Protein AF-0000000084944522 (afdb_homodimer)

pLDDT: mean 96.42, std 7.05, range [43.16, 99.0]

Sequence (262 aa):
MKIMKKVITYGTFDLFHVGHLNIIKRAKALGDYLIVAVSSDAFNAQKGKKAYHSDHDRKLILEAIRYVDEVIFEESWDQKIKDVQEHDVDVFVMGDDWEGKFDFLKDYCEVVYLPRTDGISTTKIKDDLHKMKIMKKVITYGTFDLFHVGHLNIIKRAKALGDYLIVAVSSDAFNAQKGKKAYHSDHDRKLILEAIRYVDEVIFEESWDQKIKDVQEHDVDVFVMGDDWEGKFDFLKDYCEVVYLPRTDGISTTKIKDDLHK

Secondary structure (DSSP, 8-state):
-----EEEEEE---S--HHHHHHHHHHHTTSSEEEEEEEPHHHHHHTT---SS-HHHHHHHHHHBTT-SEEEEE--TTHHHHHHHHTT-SEEEEEGGGTTTTGGGGGTSEEEEEPPPTT--HHHHHHHHH-/-----EEEEEE---S--HHHHHHHHHHHTTSSEEEEEEEPHHHHHHTT---SS-HHHHHHHHHHBTT-SEEEEE--TTHHHHHHHHTT-SEEEEEGGGTTTTGGGGGTSEEEEEPPPTT--HHHHHHHHH-

Solvent-accessible surface area (backbone atoms only — not comparable to full-atom values): 14518 Å² total; per-residue (Å²): 124,88,70,84,39,25,22,35,35,70,45,63,62,43,72,53,48,62,44,58,50,50,53,48,50,56,47,27,73,74,35,74,39,21,35,40,27,34,40,26,56,73,37,32,47,77,72,74,41,82,63,87,58,51,43,65,52,37,47,53,55,49,62,36,26,62,61,42,71,43,72,47,72,32,69,56,84,76,45,53,64,55,50,35,60,76,65,58,31,46,33,41,39,41,48,40,94,48,61,75,76,60,57,81,48,51,84,70,27,46,72,44,62,40,84,70,49,83,96,55,48,54,68,54,51,46,55,63,52,44,110,123,87,71,82,38,23,22,36,35,69,44,64,63,43,72,54,48,63,43,57,50,50,52,47,50,56,45,27,72,75,36,75,40,21,36,39,28,34,39,26,57,73,38,33,47,77,72,75,41,80,66,88,57,51,43,66,52,38,48,54,54,48,62,36,27,62,60,41,69,42,73,47,74,32,69,56,86,77,46,54,65,55,50,35,60,76,65,58,29,44,33,40,40,41,50,41,94,48,62,75,75,60,56,81,47,51,85,70,26,46,71,45,63,39,83,69,48,83,95,55,48,52,66,53,51,47,54,62,51,45,109

Radius of gyration: 20.04 Å; Cα contacts (8 Å, |Δi|>4): 473; chains: 2; bounding box: 54×60×39 Å

InterPro domains:
  IPR001980 Phosphopantetheine adenylyltransferase [PR01020] (5-23)
  IPR001980 Phosphopantetheine adenylyltransferase [PR01020] (23-44)
  IPR004821 Cytidyltransferase-like domain [PF01467] (8-126)
  IPR004821 Cytidyltransferase-like domain [TIGR00125] (7-71)
  IPR006409 Glycerol-3-phosphate cytidylyltransferase [TIGR01518] (7-129)
  IPR014729 Rossmann-like alpha/beta/alpha sandwich fold [G3DSA:3.40.50.620] (4-130)
  IPR050385 Archaeal FAD synthase [PTHR43793] (4-130)

Foldseek 3Di:
DPDFAEEEEEEQCAPPDVLNVVQLVVRLVVTPAYEYAHEAQQQCVVVVHHGPDHSVVSQVVQVPRPSHRYYHYDHYPPCVLVCCVVVVHAEYEDACVCPPVVCVCVVRHHYDHDHTDPPDDPVVVVVVVVD/DPDFAEEEEEEQCAPPDVLNVVQLVVRLVVTPAYEYAHEAQQQCVVVVHHGPDHSVVSQVVQVPRPSHRYYHYDHYPPCVLVCCVVVVHAEYEEACVCPPVVCVCVVRHHYYHDHTDPPDDPVVVVVVVVD

Nearest PDB structures (foldseek):
  1n1d-assembly1_A  TM=9.884E-01  e=1.447E-19  Bacillus subtilis
  2b7l-assembly2_D  TM=9.917E-01  e=9.583E-16  Staphylococcus aureus
  3glv-assembly1_B  TM=8.431E-01  e=5.129E-09  Thermoplasma volcanium GSS1
  4xsv-assembly1_A  TM=8.922E-01  e=3.473E-08  Homo sapiens
  3elb-assembly1_A  TM=8.917E-01  e=3.946E-08  Homo sapiens

Structure (mmCIF, N/CA/C/O backbone):
data_AF-0000000084944522-model_v1
#
loop_
_entity.id
_entity.type
_entity.pdbx_description
1 polymer 'Phosphopantetheine adenylyltransferase'
#
loop_
_atom_site.group_PDB
_atom_site.id
_atom_site.type_symbol
_atom_site.label_atom_id
_atom_site.label_alt_id
_atom_site.label_comp_id
_atom_site.label_asym_id
_atom_site.label_entity_id
_atom_site.label_seq_id
_atom_site.pdbx_PDB_ins_code
_atom_site.Cartn_x
_atom_site.Cartn_y
_atom_site.Cartn_z
_atom_site.occupancy
_atom_site.B_iso_or_equiv
_atom_site.auth_seq_id
_atom_site.auth_comp_id
_atom_site.auth_asym_id
_atom_site.auth_atom_id
_atom_site.pdbx_PDB_model_num
ATOM 1 N N . MET A 1 1 ? 29.984 -14.875 -8.977 1 43.66 1 MET A N 1
ATOM 2 C CA . MET A 1 1 ? 29.188 -13.656 -9.109 1 43.66 1 MET A CA 1
ATOM 3 C C . MET A 1 1 ? 27.75 -13.891 -8.641 1 43.66 1 MET A C 1
ATOM 5 O O . MET A 1 1 ? 27.109 -14.867 -9.039 1 43.66 1 MET A O 1
ATOM 9 N N . LYS A 1 2 ? 27.5 -13.43 -7.449 1 54.41 2 LYS A N 1
ATOM 10 C CA . LYS A 1 2 ? 26.25 -13.906 -6.863 1 54.41 2 LYS A CA 1
ATOM 11 C C . LYS A 1 2 ? 25.062 -13.641 -7.793 1 54.41 2 LYS A C 1
ATOM 13 O O . LYS A 1 2 ? 24.844 -12.5 -8.211 1 54.41 2 LYS A O 1
ATOM 18 N N . ILE A 1 3 ? 24.578 -14.586 -8.484 1 82.5 3 ILE A N 1
ATOM 19 C CA . ILE A 1 3 ? 23.5 -14.469 -9.453 1 82.5 3 ILE A CA 1
ATOM 20 C C . ILE A 1 3 ? 22.25 -13.922 -8.773 1 82.5 3 ILE A C 1
ATOM 22 O O . ILE A 1 3 ? 21.969 -14.266 -7.621 1 82.5 3 ILE A O 1
ATOM 26 N N . MET A 1 4 ? 21.656 -12.852 -9.352 1 94.31 4 MET A N 1
ATOM 27 C CA . MET A 1 4 ? 20.422 -12.25 -8.852 1 94.31 4 MET A CA 1
ATOM 28 C C . MET A 1 4 ? 19.312 -13.297 -8.734 1 94.31 4 MET A C 1
ATOM 30 O O . MET A 1 4 ? 18.969 -13.961 -9.711 1 94.31 4 MET A O 1
ATOM 34 N N . LYS A 1 5 ? 18.875 -13.578 -7.492 1 98.5 5 LYS A N 1
ATOM 35 C CA . LYS A 1 5 ? 17.781 -14.492 -7.234 1 98.5 5 LYS A CA 1
ATOM 36 C C . LYS A 1 5 ? 16.438 -13.797 -7.426 1 98.5 5 LYS A C 1
ATOM 38 O O . LYS A 1 5 ? 16.141 -12.805 -6.758 1 98.5 5 LYS A O 1
ATOM 43 N N . LYS A 1 6 ? 15.633 -14.336 -8.359 1 98.81 6 LYS A N 1
ATOM 44 C CA . LYS A 1 6 ? 14.352 -13.719 -8.695 1 98.81 6 LYS A CA 1
ATOM 45 C C . LYS A 1 6 ? 13.188 -14.523 -8.125 1 98.81 6 LYS A C 1
ATOM 47 O O . LYS A 1 6 ? 13.156 -15.75 -8.234 1 98.81 6 LYS A O 1
ATOM 52 N N . VAL A 1 7 ? 12.273 -13.859 -7.516 1 98.94 7 VAL A N 1
ATOM 53 C CA . VAL A 1 7 ? 11.086 -14.43 -6.895 1 98.94 7 VAL A CA 1
ATOM 54 C C . VAL A 1 7 ? 9.836 -13.922 -7.609 1 98.94 7 VAL A C 1
ATOM 56 O O . VAL A 1 7 ? 9.797 -12.773 -8.055 1 98.94 7 VAL A O 1
ATOM 59 N N . ILE A 1 8 ? 8.82 -14.789 -7.695 1 98.94 8 ILE A N 1
ATOM 60 C CA . ILE A 1 8 ? 7.555 -14.344 -8.266 1 98.94 8 ILE A CA 1
ATOM 61 C C . ILE A 1 8 ? 6.395 -14.812 -7.387 1 98.94 8 ILE A C 1
ATOM 63 O O . ILE A 1 8 ? 6.445 -15.906 -6.82 1 98.94 8 ILE A O 1
ATOM 67 N N . THR A 1 9 ? 5.445 -14.023 -7.191 1 98.88 9 THR A N 1
ATOM 68 C CA . THR A 1 9 ? 4.191 -14.375 -6.535 1 98.88 9 THR A CA 1
ATOM 69 C C . THR A 1 9 ? 3 -13.836 -7.312 1 98.88 9 THR A C 1
ATOM 71 O O . THR A 1 9 ? 3.166 -13.031 -8.234 1 98.88 9 THR A O 1
ATOM 74 N N . TYR A 1 10 ? 1.87 -14.359 -6.961 1 98.62 10 TYR A N 1
ATOM 75 C CA . TYR A 1 10 ? 0.634 -14.039 -7.664 1 98.62 10 TYR A CA 1
ATOM 76 C C . TYR A 1 10 ? -0.477 -13.688 -6.684 1 98.62 10 TYR A C 1
ATOM 78 O O . TYR A 1 10 ? -0.504 -14.188 -5.559 1 98.62 10 TYR A O 1
ATOM 86 N N . GLY A 1 11 ? -1.416 -12.867 -7.191 1 97.88 11 GLY A N 1
ATOM 87 C CA . GLY A 1 11 ? -2.611 -12.594 -6.406 1 97.88 11 GLY A CA 1
ATOM 88 C C . GLY A 1 11 ? -3.51 -11.547 -7.031 1 97.88 11 GLY A C 1
ATOM 89 O O . GLY A 1 11 ? -3.131 -10.898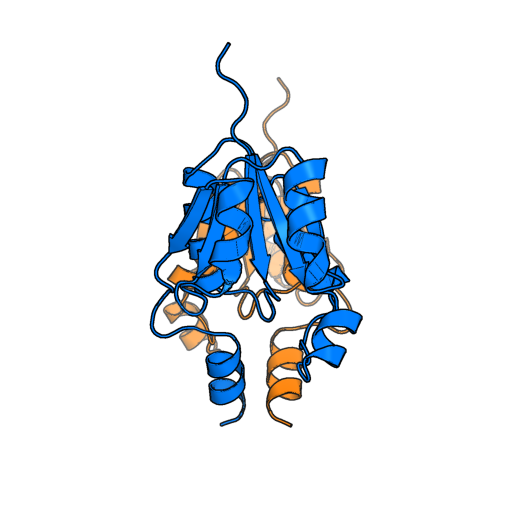 -8.008 1 97.88 11 GLY A O 1
ATOM 90 N N . THR A 1 12 ? -4.695 -11.422 -6.441 1 98.31 12 THR A N 1
ATOM 91 C CA . THR A 1 12 ? -5.625 -10.375 -6.84 1 98.31 12 THR A CA 1
ATOM 92 C C . THR A 1 12 ? -5.281 -9.055 -6.16 1 98.31 12 THR A C 1
ATOM 94 O O . THR A 1 12 ? -5.336 -7.996 -6.789 1 98.31 12 THR A O 1
ATOM 97 N N . PHE A 1 13 ? -4.953 -9.125 -4.875 1 98.56 13 PHE A N 1
ATOM 98 C CA . PHE A 1 13 ? -4.477 -8.008 -4.07 1 98.56 13 PHE A CA 1
ATOM 99 C C . PHE A 1 13 ? -5.52 -6.898 -4.016 1 98.56 13 PHE A C 1
ATOM 101 O O . PHE A 1 13 ? -5.184 -5.715 -4.098 1 98.56 13 PHE A O 1
ATOM 108 N N . ASP A 1 14 ? -6.797 -7.332 -4.047 1 98.44 14 ASP A N 1
ATOM 109 C CA . ASP A 1 14 ? -7.891 -6.379 -3.896 1 98.44 14 ASP A CA 1
ATOM 110 C C . ASP A 1 14 ? -8.023 -5.926 -2.443 1 98.44 14 ASP A C 1
ATOM 112 O O . ASP A 1 14 ? -7.801 -6.711 -1.52 1 98.44 14 ASP A O 1
ATOM 116 N N . LEU A 1 15 ? -8.445 -4.594 -2.258 1 98.25 15 LEU A N 1
ATOM 117 C CA . LEU A 1 15 ? -8.555 -4.062 -0.904 1 98.25 15 LEU A CA 1
ATOM 118 C C . LEU A 1 15 ? -7.305 -4.391 -0.09 1 98.25 15 LEU A C 1
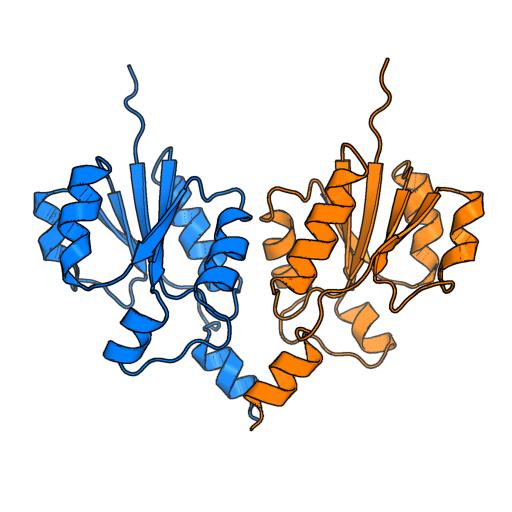ATOM 120 O O . LEU A 1 15 ? -7.387 -5.094 0.921 1 98.25 15 LEU A O 1
ATOM 124 N N . PHE A 1 16 ? -6.164 -3.869 -0.605 1 98.75 16 PHE A N 1
ATOM 125 C CA . PHE A 1 16 ? -4.828 -4.164 -0.098 1 98.75 16 PHE A CA 1
ATOM 126 C C . PHE A 1 16 ? -4.789 -4.043 1.42 1 98.75 16 PHE A C 1
ATOM 128 O O . PHE A 1 16 ? -5.324 -3.088 1.986 1 98.75 16 PHE A O 1
ATOM 135 N N . HIS A 1 17 ? -4.234 -5.016 2.107 1 98.62 17 HIS A N 1
ATOM 136 C CA . HIS A 1 17 ? -4.164 -5.07 3.562 1 98.62 17 HIS A CA 1
ATOM 137 C C . HIS A 1 17 ? -2.859 -5.711 4.027 1 98.62 17 HIS A C 1
ATOM 139 O O . HIS A 1 17 ? -2.049 -6.141 3.205 1 98.62 17 HIS A O 1
ATOM 145 N N . VAL A 1 18 ? -2.686 -5.824 5.332 1 98.62 18 VAL A N 1
ATOM 146 C CA . VAL A 1 18 ? -1.398 -6.23 5.883 1 98.62 18 VAL A CA 1
ATOM 147 C C . VAL A 1 18 ? -1.131 -7.699 5.551 1 98.62 18 VAL A C 1
ATOM 149 O O . VAL A 1 18 ? 0.024 -8.117 5.461 1 98.62 18 VAL A O 1
ATOM 152 N N . GLY A 1 19 ? -2.17 -8.5 5.383 1 98.5 19 GLY A N 1
ATOM 153 C CA . GLY A 1 19 ? -1.965 -9.859 4.91 1 98.5 19 GLY A CA 1
ATOM 154 C C . GLY A 1 19 ? -1.236 -9.922 3.58 1 98.5 19 GLY A C 1
ATOM 155 O O . GLY A 1 19 ? -0.32 -10.727 3.406 1 98.5 19 GLY A O 1
ATOM 156 N N . HIS A 1 20 ? -1.714 -9.109 2.613 1 98.75 20 HIS A N 1
ATOM 157 C CA . HIS A 1 20 ? -1.027 -9 1.331 1 98.75 20 HIS A CA 1
ATOM 158 C C . HIS A 1 20 ? 0.415 -8.539 1.515 1 98.75 20 HIS A C 1
ATOM 160 O O . HIS A 1 20 ? 1.335 -9.117 0.931 1 98.75 20 HIS A O 1
ATOM 166 N N . LEU A 1 21 ? 0.639 -7.496 2.328 1 98.88 21 LEU A N 1
ATOM 167 C CA . LEU A 1 21 ? 1.971 -6.953 2.568 1 98.88 21 LEU A CA 1
ATOM 168 C C . LEU A 1 21 ? 2.898 -8.016 3.141 1 98.88 21 LEU A C 1
ATOM 170 O O . LEU A 1 21 ? 4.055 -8.125 2.725 1 98.88 21 LEU A O 1
ATOM 174 N N . ASN A 1 22 ? 2.385 -8.781 4.059 1 98.69 22 ASN A N 1
ATOM 175 C CA . ASN A 1 22 ? 3.191 -9.812 4.699 1 98.69 22 ASN A CA 1
ATOM 176 C C . ASN A 1 22 ? 3.682 -10.844 3.688 1 98.69 22 ASN A C 1
ATOM 178 O O . ASN A 1 22 ? 4.855 -11.227 3.703 1 98.69 22 ASN A O 1
ATOM 182 N N . ILE A 1 23 ? 2.826 -11.281 2.828 1 98.62 23 ILE A N 1
ATOM 183 C CA . ILE A 1 23 ? 3.215 -12.258 1.816 1 98.62 23 ILE A CA 1
ATOM 184 C C . ILE A 1 23 ? 4.273 -11.656 0.896 1 98.62 23 ILE A C 1
ATOM 186 O O . ILE A 1 23 ? 5.258 -12.32 0.556 1 98.62 23 ILE A O 1
ATOM 190 N N . ILE A 1 24 ? 4.094 -10.406 0.54 1 98.88 24 ILE A N 1
ATOM 191 C CA . ILE A 1 24 ? 5.012 -9.719 -0.359 1 98.88 24 ILE A CA 1
ATOM 192 C C . ILE A 1 24 ? 6.375 -9.57 0.309 1 98.88 24 ILE A C 1
ATOM 194 O O . ILE A 1 24 ? 7.406 -9.891 -0.29 1 98.88 24 ILE A O 1
ATOM 198 N N . LYS A 1 25 ? 6.383 -9.148 1.535 1 98.75 25 LYS A N 1
ATOM 199 C CA . LYS A 1 25 ? 7.621 -8.984 2.291 1 98.75 25 LYS A CA 1
ATOM 200 C C . LYS A 1 25 ? 8.367 -10.312 2.414 1 98.75 25 LYS A C 1
ATOM 202 O O . LYS A 1 25 ? 9.578 -10.375 2.197 1 98.75 25 LYS A O 1
ATOM 207 N N . ARG A 1 26 ? 7.668 -11.297 2.775 1 98.75 26 ARG A N 1
ATOM 208 C CA . ARG A 1 26 ? 8.289 -12.602 2.969 1 98.75 26 ARG A CA 1
ATOM 209 C C . ARG A 1 26 ? 8.766 -13.188 1.643 1 98.75 26 ARG A C 1
ATOM 211 O O . ARG A 1 26 ? 9.797 -13.852 1.588 1 98.75 26 ARG A O 1
ATOM 218 N N . ALA A 1 27 ? 7.953 -12.945 0.558 1 98.88 27 ALA A N 1
ATOM 219 C CA . ALA A 1 27 ? 8.406 -13.359 -0.768 1 98.88 27 ALA A CA 1
ATOM 220 C C . ALA A 1 27 ? 9.703 -12.656 -1.15 1 98.88 27 ALA A C 1
ATOM 222 O O . ALA A 1 27 ? 10.664 -13.297 -1.587 1 98.88 27 ALA A O 1
ATOM 223 N N . LYS A 1 28 ? 9.75 -11.383 -0.94 1 98.88 28 LYS A N 1
ATOM 224 C CA . LYS A 1 28 ? 10.945 -10.609 -1.255 1 98.88 28 LYS A CA 1
ATOM 225 C C . LYS A 1 28 ? 12.156 -11.125 -0.484 1 98.88 28 LYS A C 1
ATOM 227 O O . LYS A 1 28 ? 13.266 -11.156 -1.018 1 98.88 28 LYS A O 1
ATOM 232 N 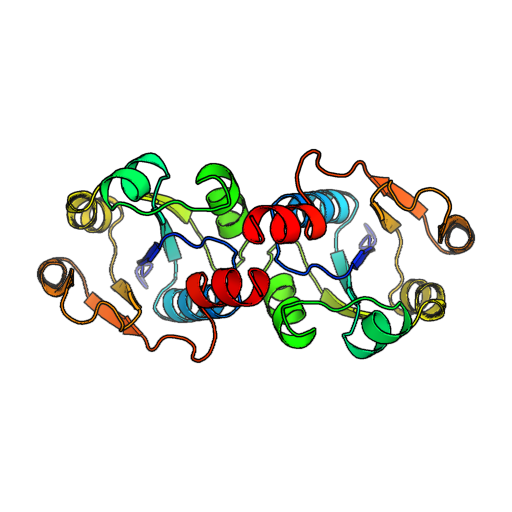N . ALA A 1 29 ? 11.984 -11.523 0.727 1 98.81 29 ALA A N 1
ATOM 233 C CA . ALA A 1 29 ? 13.07 -11.977 1.599 1 98.81 29 ALA A CA 1
ATOM 234 C C . ALA A 1 29 ? 13.719 -13.242 1.056 1 98.81 29 ALA A C 1
ATOM 236 O O . ALA A 1 29 ? 14.805 -13.625 1.487 1 98.81 29 ALA A O 1
ATOM 237 N N . LEU A 1 30 ? 13.07 -13.852 0.11 1 98.75 30 LEU A N 1
ATOM 238 C CA . LEU A 1 30 ? 13.586 -15.117 -0.418 1 98.75 30 LEU A CA 1
ATOM 239 C C . LEU A 1 30 ? 14.484 -14.875 -1.625 1 98.75 30 LEU A C 1
ATOM 241 O O . LEU A 1 30 ? 15.047 -15.82 -2.184 1 98.75 30 LEU A O 1
ATOM 245 N N . GLY A 1 31 ? 14.617 -13.602 -2.074 1 98.69 31 GLY A N 1
ATOM 246 C CA . GLY A 1 31 ? 15.453 -13.289 -3.219 1 98.69 31 GLY A CA 1
ATOM 247 C C . GLY A 1 31 ? 15.805 -11.812 -3.316 1 98.69 31 GLY A C 1
ATOM 248 O O . GLY A 1 31 ? 15.664 -11.07 -2.342 1 98.69 31 GLY A O 1
ATOM 249 N N . ASP A 1 32 ? 16.359 -11.453 -4.492 1 98.62 32 ASP A N 1
ATOM 250 C CA . ASP A 1 32 ? 16.891 -10.109 -4.699 1 98.62 32 ASP A CA 1
ATOM 251 C C . ASP A 1 32 ? 15.93 -9.25 -5.508 1 98.62 32 ASP A C 1
ATOM 253 O O . ASP A 1 32 ? 16.031 -8.023 -5.504 1 98.62 32 ASP A O 1
ATOM 257 N N . TYR A 1 33 ? 15.133 -9.867 -6.234 1 98.88 33 TYR A N 1
ATOM 258 C CA . TYR A 1 33 ? 14.211 -9.227 -7.164 1 98.88 33 TYR A CA 1
ATOM 259 C C . TYR A 1 33 ? 12.836 -9.891 -7.113 1 98.88 33 TYR A C 1
ATOM 261 O O . TYR A 1 33 ? 12.703 -11.086 -7.383 1 98.88 33 TYR A O 1
ATOM 269 N N . LEU A 1 34 ? 11.789 -9.188 -6.77 1 98.94 34 LEU A N 1
ATOM 270 C CA . LEU A 1 34 ? 10.453 -9.758 -6.625 1 98.94 34 LEU A CA 1
ATOM 271 C C . LEU A 1 34 ? 9.531 -9.273 -7.742 1 98.94 34 LEU A C 1
ATOM 273 O O . LEU A 1 34 ? 9.336 -8.07 -7.91 1 98.94 34 LEU A O 1
ATOM 277 N N . ILE A 1 35 ? 8.977 -10.188 -8.508 1 98.94 35 ILE A N 1
ATOM 278 C CA . ILE A 1 35 ? 7.906 -9.969 -9.469 1 98.94 35 ILE A CA 1
ATOM 279 C C . ILE A 1 35 ? 6.562 -10.312 -8.836 1 98.94 35 ILE A C 1
ATOM 281 O O . ILE A 1 35 ? 6.398 -11.391 -8.258 1 98.94 35 ILE A O 1
ATOM 285 N N . VAL A 1 36 ? 5.684 -9.398 -8.852 1 99 36 VAL A N 1
ATOM 286 C CA . VAL A 1 36 ? 4.316 -9.664 -8.414 1 99 36 VAL A CA 1
ATOM 287 C C . VAL A 1 36 ? 3.377 -9.656 -9.609 1 99 36 VAL A C 1
ATOM 289 O O . VAL A 1 36 ? 3.273 -8.648 -10.32 1 99 36 VAL A O 1
ATOM 292 N N . ALA A 1 37 ? 2.766 -10.742 -9.859 1 98.94 37 ALA A N 1
ATOM 293 C CA . ALA A 1 37 ? 1.76 -10.859 -10.914 1 98.94 37 ALA A CA 1
ATOM 294 C C . ALA A 1 37 ? 0.358 -10.617 -10.359 1 98.94 37 ALA A C 1
ATOM 296 O O . ALA A 1 37 ? -0.144 -11.406 -9.555 1 98.94 37 ALA A O 1
ATOM 297 N N . VAL A 1 38 ? -0.237 -9.586 -10.75 1 98.81 38 VAL A N 1
ATOM 298 C CA . VAL A 1 38 ? -1.583 -9.25 -10.297 1 98.81 38 VAL A CA 1
ATOM 299 C C . VAL A 1 38 ? -2.611 -9.797 -11.281 1 98.81 38 VAL A C 1
ATOM 301 O O . VAL A 1 38 ? -2.508 -9.562 -12.492 1 98.81 38 VAL A O 1
ATOM 304 N N . SER A 1 39 ? -3.58 -10.547 -10.797 1 98.5 39 SER A N 1
ATOM 305 C CA . SER A 1 39 ? -4.629 -11.102 -11.648 1 98.5 39 SER A CA 1
ATOM 306 C C . SER A 1 39 ? -5.438 -10 -12.328 1 98.5 39 SER A C 1
ATOM 308 O O . SER A 1 39 ? -5.977 -9.117 -11.656 1 98.5 39 SER A O 1
ATOM 310 N N . SER A 1 40 ? -5.512 -10.062 -13.609 1 98.69 40 SER A N 1
ATOM 311 C CA . SER A 1 40 ? -6.305 -9.07 -14.336 1 98.69 40 SER A CA 1
ATOM 312 C C . SER A 1 40 ? -7.789 -9.219 -14.023 1 98.69 40 SER A C 1
ATOM 314 O O . SER A 1 40 ? -8.234 -10.273 -13.578 1 98.69 40 SER A O 1
ATOM 316 N N . ASP A 1 41 ? -8.5 -8.164 -14.281 1 98.38 41 ASP A N 1
ATOM 317 C CA . ASP A 1 41 ? -9.945 -8.227 -14.07 1 98.38 41 ASP A CA 1
ATOM 318 C C . ASP A 1 41 ? -10.586 -9.242 -15.016 1 98.38 41 ASP A C 1
ATOM 320 O O . ASP A 1 41 ? -11.508 -9.969 -14.625 1 98.38 41 ASP A O 1
ATOM 324 N N . ALA A 1 42 ? -10.117 -9.258 -16.266 1 97.75 42 ALA A N 1
ATOM 325 C CA . ALA A 1 42 ? -10.625 -10.227 -17.234 1 97.75 42 ALA A CA 1
ATOM 326 C C . ALA A 1 42 ? -10.391 -11.656 -16.75 1 97.75 42 ALA A C 1
ATOM 328 O O . ALA A 1 42 ? -11.273 -12.508 -16.844 1 97.75 42 ALA A O 1
ATOM 329 N N . PHE A 1 43 ? -9.242 -11.945 -16.25 1 97.69 43 PHE A N 1
ATOM 330 C CA . PHE A 1 43 ? -8.906 -13.266 -15.742 1 97.69 43 PHE A CA 1
ATOM 331 C C . PHE A 1 43 ? -9.742 -13.602 -14.508 1 97.69 43 PHE A C 1
ATOM 333 O O . PHE A 1 43 ? -10.25 -14.719 -14.383 1 97.69 43 PHE A O 1
ATOM 340 N N . ASN A 1 44 ? -9.898 -12.641 -13.531 1 96.31 44 ASN A N 1
ATOM 341 C CA . ASN A 1 44 ? -10.734 -12.828 -12.352 1 96.31 44 ASN A CA 1
ATOM 342 C C . ASN A 1 44 ? -12.172 -13.188 -12.734 1 96.31 44 ASN A C 1
ATOM 344 O O . ASN A 1 44 ? -12.797 -14.039 -12.102 1 96.31 44 ASN A O 1
ATOM 348 N N . ALA A 1 45 ? -12.648 -12.516 -13.703 1 95.19 45 ALA A N 1
ATOM 349 C CA . ALA A 1 45 ? -14.016 -12.766 -14.164 1 95.19 45 ALA A CA 1
ATOM 350 C C . ALA A 1 45 ? -14.18 -14.219 -14.609 1 95.19 45 ALA A C 1
ATOM 352 O O . ALA A 1 45 ? -15.227 -14.828 -14.359 1 95.19 45 ALA A O 1
ATOM 353 N N . GLN A 1 46 ? -13.219 -14.805 -15.297 1 94.06 46 GLN A N 1
ATOM 354 C CA . GLN A 1 46 ? -13.234 -16.188 -15.734 1 94.06 46 GLN A CA 1
ATOM 355 C C . GLN A 1 46 ? -13.312 -17.141 -14.539 1 94.06 46 GLN A C 1
ATOM 357 O O . GLN A 1 46 ? -13.844 -18.25 -14.656 1 94.06 46 GLN A O 1
ATOM 362 N N . LYS A 1 47 ? -12.773 -16.703 -13.414 1 91.06 47 LYS A N 1
ATOM 363 C CA . LYS A 1 47 ? -12.766 -17.516 -12.203 1 91.06 47 LYS A CA 1
ATOM 364 C C . LYS A 1 47 ? -14 -17.234 -11.352 1 91.06 47 LYS A C 1
ATOM 366 O O . LYS A 1 47 ? -14.109 -17.734 -10.227 1 91.06 47 LYS A O 1
ATOM 371 N N . GLY A 1 48 ? -14.883 -16.359 -11.805 1 92.69 48 GLY A N 1
ATOM 372 C CA . GLY A 1 48 ? -16.078 -16.016 -11.07 1 92.69 48 GLY A CA 1
ATOM 373 C C . GLY A 1 48 ? -15.836 -15.055 -9.93 1 92.69 48 GLY A C 1
ATOM 374 O O . GLY A 1 48 ? -16.594 -15.031 -8.953 1 92.69 48 GLY A O 1
ATOM 375 N N . LYS A 1 49 ? -14.719 -14.398 -9.977 1 92.69 49 LYS A N 1
ATOM 376 C CA . LYS A 1 49 ? -14.352 -13.43 -8.953 1 92.69 49 LYS A CA 1
ATOM 377 C C . LYS A 1 49 ? -14.406 -12 -9.492 1 92.69 49 LYS A C 1
ATOM 3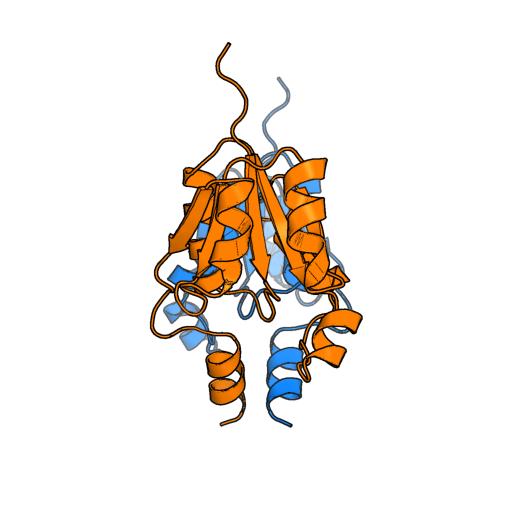79 O O . LYS A 1 49 ? -14.219 -11.781 -10.695 1 92.69 49 LYS A O 1
ATOM 384 N N . LYS A 1 50 ? -14.773 -11.07 -8.648 1 94.75 50 LYS A N 1
ATOM 385 C CA . LYS A 1 50 ? -14.781 -9.648 -9 1 94.75 50 LYS A CA 1
ATOM 386 C C . LYS A 1 50 ? -14.086 -8.82 -7.93 1 94.75 50 LYS A C 1
ATOM 388 O O . LYS A 1 50 ? -14.461 -8.859 -6.758 1 94.75 50 LYS A O 1
ATOM 393 N N . ALA A 1 51 ? -13.07 -8.125 -8.328 1 97.12 51 ALA A N 1
ATOM 394 C CA . ALA A 1 51 ? -12.367 -7.215 -7.434 1 97.12 51 ALA A CA 1
ATOM 395 C C . ALA A 1 51 ? -13.094 -5.875 -7.328 1 97.12 51 ALA A C 1
ATOM 397 O O . ALA A 1 51 ? -13.758 -5.453 -8.273 1 97.12 51 ALA A O 1
ATOM 398 N N . TYR A 1 52 ? -13.008 -5.238 -6.25 1 97.38 52 TYR A N 1
ATOM 399 C CA . TYR A 1 52 ? -13.586 -3.908 -6.094 1 97.38 52 TYR A CA 1
ATOM 400 C C . TYR A 1 52 ? -12.805 -2.875 -6.895 1 97.38 52 TYR A C 1
ATOM 402 O O . TYR A 1 52 ? -13.391 -2.07 -7.621 1 97.38 52 TYR A O 1
ATOM 410 N N . HIS A 1 53 ? -11.438 -2.861 -6.742 1 98.25 53 HIS A N 1
ATOM 411 C CA . HIS A 1 53 ? -10.578 -1.944 -7.488 1 98.25 53 HIS A CA 1
ATOM 412 C C . HIS A 1 53 ? -10.172 -2.545 -8.828 1 98.25 53 HIS A C 1
ATOM 414 O O . HIS A 1 53 ? -10 -3.762 -8.945 1 98.25 53 HIS A O 1
ATOM 420 N N . SER A 1 54 ? -9.93 -1.739 -9.82 1 98.38 54 SER A N 1
ATOM 421 C CA . SER A 1 54 ? -9.492 -2.219 -11.125 1 98.38 54 SER A CA 1
ATOM 422 C C . SER A 1 54 ? -8.109 -2.861 -11.047 1 98.38 54 SER A C 1
ATOM 424 O O . SER A 1 54 ? -7.332 -2.557 -10.141 1 98.38 54 SER A O 1
ATOM 426 N N . ASP A 1 55 ? -7.844 -3.764 -12.047 1 98.69 55 ASP A N 1
ATOM 427 C CA . ASP A 1 55 ? -6.516 -4.363 -12.07 1 98.69 55 ASP A CA 1
ATOM 428 C C . ASP A 1 55 ? -5.434 -3.299 -12.25 1 98.69 55 ASP A C 1
ATOM 430 O O . ASP A 1 55 ? -4.336 -3.422 -11.703 1 98.69 55 ASP A O 1
ATOM 434 N N . HIS A 1 56 ? -5.75 -2.225 -12.945 1 98.62 56 HIS A N 1
ATOM 435 C CA . HIS A 1 56 ? -4.785 -1.142 -13.102 1 98.62 56 HIS A CA 1
ATOM 436 C C . HIS A 1 56 ? -4.531 -0.433 -11.781 1 98.62 56 HIS A C 1
ATOM 438 O O . HIS A 1 56 ? -3.381 -0.146 -11.438 1 98.62 56 HIS A O 1
ATOM 444 N N . ASP A 1 57 ? -5.594 -0.15 -11.062 1 98.56 57 ASP A N 1
ATOM 445 C CA . ASP A 1 57 ? -5.43 0.488 -9.758 1 98.56 57 ASP A CA 1
ATOM 446 C C . ASP A 1 57 ? -4.652 -0.413 -8.805 1 98.56 57 ASP A C 1
ATOM 448 O O . ASP A 1 57 ? -3.785 0.058 -8.062 1 98.56 57 ASP A O 1
ATOM 452 N N . ARG A 1 58 ? -4.98 -1.653 -8.797 1 98.88 58 ARG A N 1
ATOM 453 C CA . ARG A 1 58 ? -4.262 -2.602 -7.949 1 98.88 58 ARG A CA 1
ATOM 454 C C . ARG A 1 58 ? -2.789 -2.676 -8.336 1 98.88 58 ARG A C 1
ATOM 456 O O . ARG A 1 58 ? -1.914 -2.713 -7.473 1 98.88 58 ARG A O 1
ATOM 463 N N . LYS A 1 59 ? -2.496 -2.648 -9.633 1 98.94 59 LYS A N 1
ATOM 464 C CA . LYS A 1 59 ? -1.117 -2.629 -10.109 1 98.94 59 LYS A CA 1
ATOM 465 C C . LYS A 1 59 ? -0.37 -1.404 -9.594 1 98.94 59 LYS A C 1
ATOM 467 O O . LYS A 1 59 ? 0.778 -1.51 -9.156 1 98.94 59 LYS A O 1
ATOM 472 N N . LEU A 1 60 ? -1.012 -0.278 -9.641 1 98.81 60 LEU A N 1
ATOM 473 C CA . LEU A 1 60 ? -0.383 0.959 -9.195 1 98.81 60 LEU A CA 1
ATOM 474 C C . LEU A 1 60 ? 0.008 0.868 -7.723 1 98.81 60 LEU A C 1
ATOM 476 O O . LEU A 1 60 ? 1.104 1.286 -7.34 1 98.81 60 LEU A O 1
ATOM 480 N N . ILE A 1 61 ? -0.843 0.325 -6.918 1 98.88 61 ILE A N 1
ATOM 481 C CA . ILE A 1 61 ? -0.56 0.18 -5.492 1 98.88 61 ILE A CA 1
ATOM 482 C C . ILE A 1 61 ? 0.632 -0.753 -5.297 1 98.88 61 ILE A C 1
ATOM 484 O O . ILE A 1 61 ? 1.565 -0.432 -4.559 1 98.88 61 ILE A O 1
ATOM 488 N N . LEU A 1 62 ? 0.632 -1.864 -5.996 1 98.94 62 LEU A N 1
ATOM 489 C CA . LEU A 1 62 ? 1.708 -2.84 -5.863 1 98.94 62 LEU A CA 1
ATOM 490 C C . LEU A 1 62 ? 3.043 -2.24 -6.293 1 98.94 62 LEU A C 1
ATOM 492 O O . LEU A 1 62 ? 4.07 -2.486 -5.66 1 98.94 62 LEU A O 1
ATOM 496 N N . GLU A 1 63 ? 3.029 -1.443 -7.34 1 98.94 63 GLU A N 1
ATOM 497 C CA . GLU A 1 63 ? 4.25 -0.815 -7.836 1 98.94 63 GLU A CA 1
ATOM 498 C C . GLU A 1 63 ? 4.82 0.165 -6.812 1 98.94 63 GLU A C 1
ATOM 500 O O . GLU A 1 63 ? 6.016 0.464 -6.832 1 98.94 63 GLU A O 1
ATOM 505 N N . ALA A 1 64 ? 3.953 0.6 -5.953 1 98.81 64 ALA A N 1
ATOM 506 C CA . ALA A 1 64 ? 4.379 1.58 -4.957 1 98.81 64 ALA A CA 1
ATOM 507 C C . ALA A 1 64 ? 4.934 0.893 -3.711 1 98.81 64 ALA A C 1
ATOM 509 O O . ALA A 1 64 ? 5.523 1.543 -2.846 1 98.81 64 ALA A O 1
ATOM 510 N N . ILE A 1 65 ? 4.762 -0.371 -3.572 1 98.94 65 ILE A N 1
ATOM 511 C CA . ILE A 1 65 ? 5.289 -1.122 -2.438 1 98.94 65 ILE A CA 1
ATOM 512 C C . ILE A 1 65 ? 6.793 -1.312 -2.596 1 98.94 65 ILE A C 1
ATOM 514 O O . ILE A 1 65 ? 7.258 -1.828 -3.617 1 98.94 65 ILE A O 1
ATOM 518 N N . ARG A 1 66 ? 7.598 -0.973 -1.651 1 98.62 66 ARG A N 1
ATOM 519 C CA . ARG A 1 66 ? 9.047 -0.846 -1.794 1 98.62 66 ARG A CA 1
ATOM 520 C C . ARG A 1 66 ? 9.695 -2.211 -1.984 1 98.62 66 ARG A C 1
ATOM 522 O O . ARG A 1 66 ? 10.82 -2.303 -2.482 1 98.62 66 ARG A O 1
ATOM 529 N N . TYR A 1 67 ? 8.961 -3.283 -1.641 1 98.81 67 TYR A N 1
ATOM 530 C CA . TYR A 1 67 ? 9.508 -4.629 -1.763 1 98.81 67 TYR A CA 1
ATOM 531 C C . TYR A 1 67 ? 9.289 -5.184 -3.164 1 98.81 67 TYR A C 1
ATOM 533 O O . TYR A 1 67 ? 9.875 -6.203 -3.535 1 98.81 67 TYR A O 1
ATOM 541 N N . VAL A 1 68 ? 8.445 -4.551 -3.93 1 98.94 68 VAL A N 1
ATOM 542 C CA . VAL A 1 68 ? 8.07 -5.031 -5.258 1 98.94 68 VAL A CA 1
ATOM 543 C C . VAL A 1 68 ? 8.977 -4.395 -6.312 1 98.94 68 VAL A C 1
ATOM 545 O O . VAL A 1 68 ? 9.039 -3.166 -6.418 1 98.94 68 VAL A O 1
ATOM 548 N N . ASP A 1 69 ? 9.648 -5.234 -7.09 1 98.88 69 ASP A N 1
ATOM 549 C CA . ASP A 1 69 ? 10.562 -4.723 -8.102 1 98.88 69 ASP A CA 1
ATOM 550 C C . ASP A 1 69 ? 9.883 -4.625 -9.461 1 98.88 69 ASP A C 1
ATOM 552 O O . ASP A 1 69 ? 10.258 -3.787 -10.289 1 98.88 69 ASP A O 1
ATOM 556 N N . GLU A 1 70 ? 8.93 -5.492 -9.719 1 98.94 70 GLU A N 1
ATOM 557 C CA . GLU A 1 70 ? 8.219 -5.543 -11 1 98.94 70 GLU A CA 1
ATOM 558 C C . GLU A 1 70 ? 6.801 -6.078 -10.82 1 98.94 70 GLU A C 1
ATOM 560 O O . GLU A 1 70 ? 6.57 -6.996 -10.031 1 98.94 70 GLU A O 1
ATOM 565 N N . VAL A 1 71 ? 5.859 -5.484 -11.492 1 98.94 71 VAL A N 1
ATOM 566 C CA . VAL A 1 71 ? 4.484 -5.973 -11.492 1 98.94 71 VAL A CA 1
ATOM 567 C C . VAL A 1 71 ? 4.074 -6.367 -12.914 1 98.94 71 VAL A C 1
ATOM 569 O O . VAL A 1 71 ? 4.312 -5.621 -13.867 1 98.94 71 VAL A O 1
ATOM 572 N N . ILE A 1 72 ? 3.547 -7.512 -13.07 1 98.88 72 ILE A N 1
ATOM 573 C CA . ILE A 1 72 ? 2.994 -7.961 -14.344 1 98.88 72 ILE A CA 1
ATOM 574 C C . ILE A 1 72 ? 1.539 -8.383 -14.156 1 98.88 72 ILE A C 1
ATOM 576 O O . ILE A 1 72 ? 1.066 -8.516 -13.023 1 98.88 72 ILE A O 1
ATOM 580 N N . PHE A 1 73 ? 0.863 -8.523 -15.227 1 98.81 73 PHE A N 1
ATOM 581 C CA . PHE A 1 73 ? -0.511 -9.008 -15.141 1 98.81 73 PHE A CA 1
ATOM 582 C C . PHE A 1 73 ? -0.569 -10.516 -15.32 1 98.81 73 PHE A C 1
ATOM 584 O O . PHE A 1 73 ? 0.151 -11.078 -16.141 1 98.81 73 PHE A O 1
ATOM 591 N N . GLU A 1 74 ? -1.33 -11.117 -14.555 1 98.56 74 GLU A N 1
ATOM 592 C CA . GLU A 1 74 ? -1.733 -12.508 -14.758 1 98.56 74 GLU A CA 1
ATOM 593 C C . GLU A 1 74 ? -3.029 -12.594 -15.555 1 98.56 74 GLU A C 1
ATOM 595 O O . GLU A 1 74 ? -4.074 -12.109 -15.109 1 98.56 74 GLU A O 1
ATOM 600 N N . GLU A 1 75 ? -2.957 -13.273 -16.641 1 98 75 GLU A N 1
ATOM 601 C CA . GLU A 1 75 ? -4.098 -13.25 -17.547 1 98 75 GLU A CA 1
ATOM 602 C C . GLU A 1 75 ? -4.641 -14.656 -17.781 1 98 75 GLU A C 1
ATOM 604 O O . GLU A 1 75 ? -5.652 -14.828 -18.469 1 98 75 GLU A O 1
ATOM 609 N N . SER A 1 76 ? -3.912 -15.617 -17.312 1 96.38 76 SER A N 1
ATOM 610 C CA . SER A 1 76 ? -4.371 -17 -17.438 1 96.38 76 SER A CA 1
ATOM 611 C C . SER A 1 76 ? -3.658 -17.922 -16.453 1 96.38 76 SER A C 1
ATOM 613 O O . SER A 1 76 ? -2.605 -17.562 -15.922 1 96.38 76 SER A O 1
ATOM 615 N N . TRP A 1 77 ? -4.219 -19.094 -16.266 1 90.31 77 TRP A N 1
ATOM 616 C CA . TRP A 1 77 ? -3.625 -20.078 -15.367 1 90.31 77 TRP A CA 1
ATOM 617 C C . TRP A 1 77 ? -2.322 -20.625 -15.945 1 90.31 77 TRP A C 1
ATOM 619 O O . TRP A 1 77 ? -1.385 -20.922 -15.203 1 90.31 77 TRP A O 1
ATOM 629 N N . ASP A 1 78 ? -2.268 -20.719 -17.234 1 92.38 78 ASP A N 1
ATOM 630 C CA . ASP A 1 78 ? -1.203 -21.469 -17.891 1 92.38 78 ASP A CA 1
ATOM 631 C C . ASP A 1 78 ? 0.023 -20.594 -18.125 1 92.38 78 ASP A C 1
ATOM 633 O O . ASP A 1 78 ? 1.061 -21.078 -18.578 1 92.38 78 ASP A O 1
ATOM 637 N N . GLN A 1 79 ? -0.078 -19.328 -17.734 1 97.56 79 GLN A N 1
ATOM 638 C CA . GLN A 1 79 ? 1.056 -18.469 -18.062 1 97.56 79 GLN A CA 1
ATOM 639 C C . GLN A 1 79 ? 2.186 -18.641 -17.047 1 97.56 79 GLN A C 1
ATOM 641 O O . GLN A 1 79 ? 3.283 -18.109 -17.25 1 97.56 79 GLN A O 1
ATOM 646 N N . LYS A 1 80 ? 1.935 -19.312 -15.961 1 98.06 80 LYS A N 1
ATOM 647 C CA . LYS A 1 80 ? 2.9 -19.344 -14.867 1 98.06 80 LYS A CA 1
ATOM 648 C C . LYS A 1 80 ? 4.207 -20 -15.312 1 98.06 80 LYS A C 1
ATOM 650 O O . LYS A 1 80 ? 5.293 -19.531 -14.969 1 98.06 80 LYS A O 1
ATOM 655 N N . ILE A 1 81 ? 4.16 -21.094 -16.062 1 97.94 81 ILE A N 1
ATOM 656 C CA . ILE A 1 81 ? 5.375 -21.719 -16.562 1 97.94 81 ILE A CA 1
ATOM 657 C C . ILE A 1 81 ? 6.152 -20.75 -17.438 1 97.94 81 ILE A C 1
ATOM 659 O O . ILE A 1 81 ? 7.363 -20.578 -17.281 1 97.94 81 ILE A O 1
ATOM 663 N N . LYS A 1 82 ? 5.441 -20.141 -18.359 1 98.31 82 LYS A N 1
ATOM 664 C CA . LYS A 1 82 ? 6.051 -19.141 -19.25 1 98.31 82 LYS A CA 1
ATOM 665 C C . LYS A 1 82 ? 6.691 -18.016 -18.438 1 98.31 82 LYS A C 1
ATOM 667 O O . LYS A 1 82 ? 7.812 -17.594 -18.734 1 98.31 82 LYS A O 1
ATOM 672 N N . ASP A 1 83 ? 5.941 -17.516 -17.438 1 98.62 83 ASP A N 1
ATOM 673 C CA . ASP A 1 83 ? 6.473 -16.438 -16.609 1 98.62 83 ASP A CA 1
ATOM 674 C C . ASP A 1 83 ? 7.777 -16.859 -15.93 1 98.62 83 ASP A C 1
ATOM 676 O O . ASP A 1 83 ? 8.758 -16.109 -15.93 1 98.62 83 ASP A O 1
ATOM 680 N N . VAL A 1 84 ? 7.809 -18.047 -15.352 1 98.56 84 VAL A N 1
ATOM 681 C CA . VAL A 1 84 ? 8.969 -18.562 -14.625 1 98.56 84 VAL A CA 1
ATOM 682 C C . VAL A 1 84 ? 10.164 -18.656 -15.57 1 98.56 84 VAL A C 1
ATOM 684 O O . VAL A 1 84 ? 11.273 -18.219 -15.234 1 98.56 84 VAL A O 1
ATOM 687 N N . GLN A 1 85 ? 9.922 -19.109 -16.75 1 98 85 GLN A N 1
ATOM 688 C CA . GLN A 1 85 ? 11 -19.297 -17.703 1 98 85 GLN A CA 1
ATOM 689 C C . GLN A 1 85 ? 11.461 -17.969 -18.297 1 98 85 GLN A C 1
ATOM 691 O O . GLN A 1 85 ? 12.664 -17.688 -18.328 1 98 85 GLN A O 1
ATOM 696 N N . GLU A 1 86 ? 10.531 -17.172 -18.688 1 98.12 86 GLU A N 1
ATOM 697 C CA . GLU A 1 86 ? 10.859 -15.922 -19.375 1 98.12 86 GLU A CA 1
ATOM 698 C C . GLU A 1 86 ? 11.547 -14.938 -18.438 1 98.12 86 GLU A C 1
ATOM 700 O O . GLU A 1 86 ? 12.391 -14.148 -18.859 1 98.12 86 GLU A O 1
ATOM 705 N N . HIS A 1 87 ? 11.172 -15 -17.203 1 98.06 87 HIS A N 1
ATOM 706 C CA . HIS A 1 87 ? 11.727 -14.039 -16.266 1 98.06 87 HIS A CA 1
ATOM 707 C C . HIS A 1 87 ? 12.859 -14.648 -15.461 1 98.06 87 HIS A C 1
ATOM 709 O O . HIS A 1 87 ? 13.367 -14.031 -14.516 1 98.06 87 HIS A O 1
ATOM 715 N N . ASP A 1 88 ? 13.203 -15.867 -15.773 1 97.88 88 ASP A N 1
ATOM 716 C CA . ASP A 1 88 ? 14.281 -16.562 -15.086 1 97.88 88 ASP A CA 1
ATOM 717 C C . ASP A 1 88 ? 14.039 -16.594 -13.578 1 97.88 88 ASP A C 1
ATOM 719 O O . ASP A 1 88 ? 14.914 -16.234 -12.789 1 97.88 88 ASP A O 1
ATOM 723 N N . VAL A 1 89 ? 12.844 -17.016 -13.211 1 98.69 89 VAL A N 1
ATOM 724 C CA . VAL A 1 89 ? 12.414 -17.031 -11.812 1 98.69 89 VAL A CA 1
ATOM 725 C C . VAL A 1 89 ? 13.078 -18.203 -11.094 1 98.69 89 VAL A C 1
ATOM 727 O O . VAL A 1 89 ? 13.078 -19.328 -11.602 1 98.69 89 VAL A O 1
ATOM 730 N N . ASP A 1 90 ? 13.602 -17.938 -9.953 1 98.81 90 ASP A N 1
ATOM 731 C CA . ASP A 1 90 ? 14.234 -18.969 -9.141 1 98.81 90 ASP A CA 1
ATOM 732 C C . ASP A 1 90 ? 13.258 -19.531 -8.102 1 98.81 90 ASP A C 1
ATOM 734 O O . ASP A 1 90 ? 13.312 -20.719 -7.758 1 98.81 90 ASP A O 1
ATOM 738 N N . VAL A 1 91 ? 12.391 -18.703 -7.598 1 98.88 91 VAL A N 1
ATOM 739 C CA . VAL A 1 91 ? 11.477 -19.094 -6.527 1 98.88 91 VAL A CA 1
ATOM 740 C C . VAL A 1 91 ? 10.062 -18.625 -6.844 1 98.88 91 VAL A C 1
ATOM 742 O O . VAL A 1 91 ? 9.852 -17.438 -7.133 1 98.88 91 VAL A O 1
ATOM 745 N N . PHE A 1 92 ? 9.156 -19.547 -6.871 1 98.88 92 PHE A N 1
ATOM 746 C CA . PHE A 1 92 ? 7.723 -19.297 -6.941 1 98.88 92 PHE A CA 1
ATOM 747 C C . PHE A 1 92 ? 7.098 -19.344 -5.551 1 98.88 92 PHE A C 1
ATOM 749 O O . PHE A 1 92 ? 7.262 -20.328 -4.828 1 98.88 92 PHE A O 1
ATOM 756 N N . VAL A 1 93 ? 6.32 -18.266 -5.172 1 98.88 93 VAL A N 1
ATOM 757 C CA . VAL A 1 93 ? 5.789 -18.172 -3.816 1 98.88 93 VAL A CA 1
ATOM 758 C C . VAL A 1 93 ? 4.277 -17.969 -3.867 1 98.88 93 VAL A C 1
ATOM 760 O O . VAL A 1 93 ? 3.777 -17.156 -4.656 1 98.88 93 VAL A O 1
ATOM 763 N N . MET A 1 94 ? 3.617 -18.703 -3.033 1 98.62 94 MET A N 1
ATOM 764 C CA . MET A 1 94 ? 2.18 -18.531 -2.838 1 98.62 94 MET A CA 1
ATOM 765 C C . MET A 1 94 ? 1.799 -18.75 -1.377 1 98.62 94 MET A C 1
ATOM 767 O O . MET A 1 94 ? 2.562 -19.328 -0.612 1 98.62 94 MET A O 1
ATOM 771 N N . GLY A 1 95 ? 0.645 -18.156 -0.994 1 97.94 95 GLY A N 1
ATOM 772 C CA . GLY A 1 95 ? 0.104 -18.5 0.312 1 97.94 95 GLY A CA 1
ATOM 773 C C . GLY A 1 95 ? -0.228 -19.969 0.457 1 97.94 95 GLY A C 1
ATOM 774 O O . GLY A 1 95 ? -0.507 -20.656 -0.534 1 97.94 95 GLY A O 1
ATOM 775 N N . ASP A 1 96 ? -0.247 -20.391 1.641 1 97.81 96 ASP A N 1
ATOM 776 C CA . ASP A 1 96 ? -0.376 -21.828 1.881 1 97.81 96 ASP A CA 1
ATOM 777 C C . ASP A 1 96 ? -1.809 -22.297 1.643 1 97.81 96 ASP A C 1
ATOM 779 O O . ASP A 1 96 ? -2.076 -23.5 1.615 1 97.81 96 ASP A O 1
ATOM 783 N N . ASP A 1 97 ? -2.709 -21.453 1.451 1 95.31 97 ASP A N 1
ATOM 784 C CA . ASP A 1 97 ? -4.043 -21.828 0.997 1 95.31 97 ASP A CA 1
ATOM 785 C C . ASP A 1 97 ? -3.982 -22.5 -0.373 1 95.31 97 ASP A C 1
ATOM 787 O O . ASP A 1 97 ? -4.93 -23.188 -0.777 1 95.31 97 ASP A O 1
ATOM 791 N N . TRP A 1 98 ? -2.836 -22.391 -1.084 1 96.69 98 TRP A N 1
ATOM 792 C CA . TRP A 1 98 ? -2.641 -22.969 -2.406 1 96.69 98 TRP A CA 1
ATOM 793 C C . TRP A 1 98 ? -1.669 -24.156 -2.344 1 96.69 98 TRP A C 1
ATOM 795 O O . TRP A 1 98 ? -1.178 -24.609 -3.377 1 96.69 98 TRP A O 1
ATOM 805 N N . GLU A 1 99 ? -1.376 -24.594 -1.208 1 97.62 99 GLU A N 1
ATOM 806 C CA . GLU A 1 99 ? -0.353 -25.625 -1.049 1 97.62 99 GLU A CA 1
ATOM 807 C C . GLU A 1 99 ? -0.627 -26.812 -1.955 1 97.62 99 GLU A C 1
ATOM 809 O O . GLU A 1 99 ? -1.733 -27.359 -1.955 1 97.62 99 GLU A O 1
ATOM 814 N N . GLY A 1 100 ? 0.379 -27.141 -2.709 1 98 100 GLY A N 1
ATOM 815 C CA . GLY A 1 100 ? 0.342 -28.312 -3.564 1 98 100 GLY A CA 1
ATOM 816 C C . GLY A 1 100 ? -0.245 -28.031 -4.938 1 98 100 GLY A C 1
ATOM 817 O O . GLY A 1 100 ? -0.071 -28.828 -5.863 1 98 100 GLY A O 1
ATOM 818 N N . LYS A 1 101 ? -0.962 -26.953 -5.156 1 96.94 101 LYS A N 1
ATOM 819 C CA . LYS A 1 101 ? -1.697 -26.672 -6.387 1 96.94 101 LYS A CA 1
ATOM 820 C C . LYS A 1 101 ? -0.747 -26.297 -7.52 1 96.94 101 LYS A C 1
ATOM 822 O O . LYS A 1 101 ? -1.071 -26.484 -8.695 1 96.94 101 LYS A O 1
ATOM 827 N N . PHE A 1 102 ? 0.438 -25.828 -7.16 1 97.94 102 PHE A N 1
ATOM 828 C CA . PHE A 1 102 ? 1.351 -25.359 -8.195 1 97.94 102 PHE A CA 1
ATOM 829 C C . PHE A 1 102 ? 2.639 -26.172 -8.188 1 97.94 102 PHE A C 1
ATOM 831 O O . PHE A 1 102 ? 3.684 -25.688 -8.641 1 97.94 102 PHE A O 1
ATOM 838 N N . ASP A 1 103 ? 2.59 -27.344 -7.668 1 98.19 103 ASP A N 1
ATOM 839 C CA . ASP A 1 103 ? 3.768 -28.203 -7.555 1 98.19 103 ASP A CA 1
ATOM 840 C C . ASP A 1 103 ? 4.32 -28.562 -8.93 1 98.19 103 ASP A C 1
ATOM 842 O O . ASP A 1 103 ? 5.473 -28.984 -9.055 1 98.19 103 ASP A O 1
ATOM 846 N N . PHE A 1 104 ? 3.488 -28.438 -10 1 97.62 104 PHE A N 1
ATOM 847 C CA . PHE A 1 104 ? 3.943 -28.703 -11.359 1 97.62 104 PHE A CA 1
ATOM 848 C C . PHE A 1 104 ? 5.062 -27.75 -11.758 1 97.62 104 PHE A C 1
ATOM 850 O O . PHE A 1 104 ? 5.801 -28.016 -12.711 1 97.62 104 PHE A O 1
ATOM 857 N N . LEU A 1 105 ? 5.211 -26.641 -11.07 1 98.25 105 LEU A N 1
ATOM 858 C CA . LEU A 1 105 ? 6.246 -25.656 -11.375 1 98.25 105 LEU A CA 1
ATOM 859 C C . LEU A 1 105 ? 7.59 -26.094 -10.805 1 98.25 105 LEU A C 1
ATOM 861 O O . LEU A 1 105 ? 8.625 -25.516 -11.133 1 98.25 105 LEU A O 1
ATOM 865 N N . LYS A 1 106 ? 7.664 -27.156 -9.977 1 98.44 106 LYS A N 1
ATOM 866 C CA . LYS A 1 106 ? 8.883 -27.594 -9.312 1 98.44 106 LYS A CA 1
ATOM 867 C C . LYS A 1 106 ? 9.93 -28.062 -10.32 1 98.44 106 LYS A C 1
ATOM 869 O O . LYS A 1 106 ? 11.117 -28.125 -10.016 1 98.44 106 LYS A O 1
ATOM 874 N N . ASP A 1 107 ? 9.523 -28.328 -11.492 1 97.88 107 ASP A N 1
ATOM 875 C CA . ASP A 1 107 ? 10.445 -28.719 -12.547 1 97.88 107 ASP A CA 1
ATOM 876 C C . ASP A 1 107 ? 11.25 -27.516 -13.047 1 97.88 107 ASP A C 1
ATOM 878 O O . ASP A 1 107 ? 12.273 -27.688 -13.711 1 97.88 107 ASP A O 1
ATOM 882 N N . TYR A 1 108 ? 10.758 -26.328 -12.719 1 98.12 108 TYR A N 1
ATOM 883 C CA . TYR A 1 108 ? 11.336 -25.141 -13.344 1 98.12 108 TYR A CA 1
ATOM 884 C C . TYR A 1 108 ? 11.945 -24.219 -12.289 1 98.12 108 TYR A C 1
ATOM 886 O O . TYR A 1 108 ? 12.82 -23.406 -12.602 1 98.12 108 TYR A O 1
ATOM 894 N N . CYS A 1 109 ? 11.438 -24.281 -11.109 1 98.62 109 CYS A N 1
ATOM 895 C CA . CYS A 1 109 ? 11.891 -23.391 -10.039 1 98.62 109 CYS A CA 1
ATOM 896 C C . CYS A 1 109 ? 11.555 -23.984 -8.672 1 98.62 109 CYS A C 1
ATOM 898 O O . CYS A 1 109 ? 10.891 -25.016 -8.578 1 98.62 109 CYS A O 1
ATOM 900 N N . GLU A 1 110 ? 12.055 -23.328 -7.598 1 98.81 110 GLU A N 1
ATOM 901 C CA . GLU A 1 110 ? 11.617 -23.656 -6.242 1 98.81 110 GLU A CA 1
ATOM 902 C C . GLU A 1 110 ? 10.203 -23.141 -5.977 1 98.81 110 GLU A C 1
ATOM 904 O O . GLU A 1 110 ? 9.867 -22.016 -6.352 1 98.81 110 GLU A O 1
ATOM 909 N N . VAL A 1 111 ? 9.406 -24.047 -5.391 1 98.88 111 VAL A N 1
ATOM 910 C CA . VAL A 1 111 ? 8.039 -23.688 -5.047 1 98.88 111 VAL A CA 1
ATOM 911 C C . VAL A 1 111 ? 7.891 -23.609 -3.529 1 98.88 111 VAL A C 1
ATOM 913 O O . VAL A 1 111 ? 8.18 -24.578 -2.824 1 98.88 111 VAL A O 1
ATOM 916 N N . VAL A 1 112 ? 7.445 -22.453 -3.023 1 98.88 112 VAL A N 1
ATOM 917 C CA . VAL A 1 112 ? 7.332 -22.219 -1.59 1 98.88 112 VAL A CA 1
ATOM 918 C C . VAL A 1 112 ? 5.91 -21.75 -1.257 1 98.88 112 VAL A C 1
ATOM 920 O O . VAL A 1 112 ? 5.363 -20.875 -1.927 1 98.88 112 VAL A O 1
ATOM 923 N N . TYR A 1 113 ? 5.352 -22.438 -0.298 1 98.75 113 TYR A N 1
ATOM 924 C CA . TYR A 1 113 ? 4.078 -22 0.262 1 98.75 113 TYR A CA 1
ATOM 925 C C . TYR A 1 113 ? 4.27 -21.375 1.636 1 98.75 113 TYR A C 1
ATOM 927 O O . TYR A 1 113 ? 4.832 -22 2.539 1 98.75 113 TYR A O 1
ATOM 935 N N . LEU A 1 114 ? 3.83 -20.141 1.841 1 98.56 114 LEU A N 1
ATOM 936 C CA . LEU A 1 114 ? 4.004 -19.391 3.086 1 98.56 114 LEU A CA 1
ATOM 937 C C . LEU A 1 114 ? 2.691 -19.312 3.857 1 98.56 114 LEU A C 1
ATOM 939 O O . LEU A 1 114 ? 1.625 -19.156 3.26 1 98.56 114 LEU A O 1
ATOM 943 N N . PRO A 1 115 ? 2.77 -19.359 5.172 1 97.75 115 PRO A N 1
ATOM 944 C CA . PRO A 1 115 ? 1.548 -19.156 5.957 1 97.75 115 PRO A CA 1
ATOM 945 C C . PRO A 1 115 ? 0.897 -17.797 5.691 1 97.75 115 PRO A C 1
ATOM 947 O O . PRO A 1 115 ? 1.594 -16.781 5.586 1 97.75 115 PRO A O 1
ATOM 950 N N . ARG A 1 116 ? -0.402 -17.828 5.578 1 96.56 116 ARG A N 1
ATOM 951 C CA . ARG A 1 116 ? -1.149 -16.578 5.441 1 96.56 116 ARG A CA 1
ATOM 952 C C . ARG A 1 116 ? -1.277 -15.867 6.785 1 96.56 116 ARG A C 1
ATOM 954 O O . ARG A 1 116 ? -0.919 -16.422 7.824 1 96.56 116 ARG A O 1
ATOM 961 N N . THR A 1 117 ? -1.688 -14.664 6.734 1 96.44 117 THR A N 1
ATOM 962 C CA . THR A 1 117 ? -1.94 -13.891 7.941 1 96.44 117 THR A CA 1
ATOM 963 C C . THR A 1 117 ? -3.355 -14.141 8.461 1 96.44 117 THR A C 1
ATOM 965 O O . THR A 1 117 ? -4.328 -13.961 7.727 1 96.44 117 THR A O 1
ATOM 968 N N . ASP A 1 118 ? -3.393 -14.562 9.664 1 93.12 118 ASP A N 1
ATOM 969 C CA . ASP A 1 118 ? -4.684 -14.914 10.25 1 93.12 118 ASP A CA 1
ATOM 970 C C . ASP A 1 118 ? -5.527 -13.664 10.508 1 93.12 118 ASP A C 1
ATOM 972 O O . ASP A 1 118 ? -5 -12.625 10.906 1 93.12 118 ASP A O 1
ATOM 976 N N . GLY A 1 119 ? -6.836 -13.867 10.32 1 92.88 119 GLY A N 1
ATOM 977 C CA . GLY A 1 119 ? -7.785 -12.867 10.773 1 92.88 119 GLY A CA 1
ATOM 978 C C . GLY A 1 119 ? -7.965 -11.727 9.789 1 92.88 119 GLY A C 1
ATOM 979 O O . GLY A 1 119 ? -8.602 -10.719 10.102 1 92.88 119 GLY A O 1
ATOM 980 N N . ILE A 1 120 ? -7.312 -11.867 8.617 1 95.44 120 ILE A N 1
ATOM 981 C CA . ILE A 1 120 ? -7.488 -10.781 7.652 1 95.44 120 ILE A CA 1
ATOM 982 C C . ILE A 1 120 ? -7.512 -11.352 6.238 1 95.44 120 ILE A C 1
ATOM 984 O O . ILE A 1 120 ? -6.719 -12.242 5.902 1 95.44 120 ILE A O 1
ATOM 988 N N . SER A 1 121 ? -8.43 -10.961 5.465 1 95.94 121 SER A N 1
ATOM 989 C CA . SER A 1 121 ? -8.609 -11.297 4.055 1 95.94 121 SER A CA 1
ATOM 990 C C . SER A 1 121 ? -9.57 -10.328 3.375 1 95.94 121 SER A C 1
ATOM 992 O O . SER A 1 121 ? -10.359 -9.648 4.043 1 95.94 121 SER A O 1
ATOM 994 N N . THR A 1 122 ? -9.453 -10.242 2.096 1 96.56 122 THR A N 1
ATOM 995 C CA . THR A 1 122 ? -10.383 -9.398 1.343 1 96.56 122 THR A CA 1
ATOM 996 C C . THR A 1 122 ? -11.82 -9.82 1.604 1 96.56 122 THR A C 1
ATOM 998 O O . THR A 1 122 ? -12.695 -8.969 1.8 1 96.56 122 THR A O 1
ATOM 1001 N N . THR A 1 123 ? -12.094 -11.125 1.578 1 94.94 123 THR A N 1
ATOM 1002 C CA . THR A 1 123 ? -13.43 -11.648 1.851 1 94.94 123 THR A CA 1
ATOM 1003 C C . THR A 1 123 ? -13.922 -11.188 3.219 1 94.94 123 THR A C 1
ATOM 1005 O O . THR A 1 123 ? -15.07 -10.758 3.359 1 94.94 123 THR A O 1
ATOM 1008 N N . LYS A 1 124 ? -13.078 -11.305 4.215 1 95.56 124 LYS A N 1
ATOM 1009 C CA . LYS A 1 124 ? -13.445 -10.867 5.562 1 95.56 124 LYS A CA 1
ATOM 1010 C C . LYS A 1 124 ? -13.773 -9.375 5.59 1 95.56 124 LYS A C 1
ATOM 1012 O O . LYS A 1 124 ? -14.727 -8.961 6.238 1 95.56 124 LYS A O 1
ATOM 1017 N N . ILE A 1 125 ? -12.961 -8.531 4.914 1 96.19 125 ILE A N 1
ATOM 1018 C CA . ILE A 1 125 ? -13.195 -7.09 4.852 1 96.19 125 ILE A CA 1
ATOM 1019 C C . ILE A 1 125 ? -14.578 -6.816 4.266 1 96.19 125 ILE A C 1
ATOM 1021 O O . ILE A 1 125 ? -15.359 -6.062 4.844 1 96.19 125 ILE A O 1
ATOM 1025 N N . LYS A 1 126 ? -14.828 -7.453 3.16 1 94.94 126 LYS A N 1
ATOM 1026 C CA . LYS A 1 126 ? -16.109 -7.277 2.49 1 94.94 126 LYS A CA 1
ATOM 1027 C C . LYS A 1 126 ? -17.266 -7.703 3.395 1 94.94 126 LYS A C 1
ATOM 1029 O O . LYS A 1 126 ? -18.281 -7.008 3.488 1 94.94 126 LYS A O 1
ATOM 1034 N N . ASP A 1 127 ? -17.094 -8.805 4.059 1 94.31 127 ASP A N 1
ATOM 1035 C CA . ASP A 1 127 ? -18.125 -9.328 4.941 1 94.31 127 ASP A CA 1
ATOM 1036 C C . ASP A 1 127 ? -18.359 -8.391 6.129 1 94.31 127 ASP A C 1
ATOM 1038 O O . ASP A 1 127 ? -19.516 -8.148 6.516 1 94.31 127 ASP A O 1
ATOM 1042 N N . ASP A 1 128 ? -17.281 -7.891 6.695 1 93.94 128 ASP A N 1
ATOM 1043 C CA . ASP A 1 128 ? -17.359 -7.027 7.867 1 93.94 128 ASP A CA 1
ATOM 1044 C C . ASP A 1 128 ? -18.031 -5.695 7.527 1 93.94 128 ASP A C 1
ATOM 1046 O O . ASP A 1 128 ? -18.703 -5.102 8.359 1 93.94 128 ASP A O 1
ATOM 1050 N N . LEU A 1 129 ? -17.703 -5.219 6.332 1 92.25 129 LEU A N 1
ATOM 1051 C CA . LEU A 1 129 ? -18.219 -3.912 5.941 1 92.25 129 LEU A CA 1
ATOM 1052 C C . LEU A 1 129 ? -19.656 -4.023 5.449 1 92.25 129 LEU A C 1
ATOM 1054 O O . LEU A 1 129 ? -20.375 -3.021 5.383 1 92.25 129 LEU A O 1
ATOM 1058 N N . HIS A 1 130 ? -20.094 -5.16 5.078 1 83.44 130 HIS A N 1
ATOM 1059 C CA . HIS A 1 130 ? -21.484 -5.422 4.719 1 83.44 130 HIS A CA 1
ATOM 1060 C C . HIS A 1 130 ? -22.391 -5.398 5.949 1 83.44 130 HIS A C 1
ATOM 1062 O O . HIS A 1 130 ? -23.578 -5.109 5.844 1 83.44 130 HIS A O 1
ATOM 1068 N N . LYS A 1 131 ? -22.078 -5.562 7.191 1 65.44 131 LYS A N 1
ATOM 1069 C CA . LYS A 1 131 ? -22.906 -5.617 8.391 1 65.44 131 LYS A CA 1
ATOM 1070 C C . LYS A 1 131 ? -23.047 -4.238 9.016 1 65.44 131 LYS A C 1
ATOM 1072 O O . LYS A 1 131 ? -24.141 -3.877 9.484 1 65.44 131 LYS A O 1
ATOM 1077 N N . MET B 1 1 ? 24.688 24.094 -0.196 1 43.16 1 MET B N 1
ATOM 1078 C CA . MET B 1 1 ? 24.406 22.688 0.11 1 43.16 1 MET B CA 1
ATOM 1079 C C . MET B 1 1 ? 22.906 22.422 0.077 1 43.16 1 MET B C 1
ATOM 1081 O O . MET B 1 1 ? 22.125 23.156 0.687 1 43.16 1 MET B O 1
ATOM 1085 N N . LYS B 1 2 ? 22.484 21.844 -1.002 1 54.44 2 LYS B N 1
ATOM 1086 C CA . LYS B 1 2 ? 21.031 21.828 -1.174 1 54.44 2 LYS B CA 1
ATOM 1087 C C . LYS B 1 2 ? 20.344 21.25 0.051 1 54.44 2 LYS B C 1
ATOM 1089 O O . LYS B 1 2 ? 20.641 20.125 0.467 1 54.44 2 LYS B O 1
ATOM 1094 N N . ILE B 1 3 ? 19.797 22.016 0.91 1 82.75 3 ILE B N 1
ATOM 1095 C CA . ILE B 1 3 ? 19.141 21.625 2.154 1 82.75 3 ILE B CA 1
ATOM 1096 C C . ILE B 1 3 ? 18 20.656 1.853 1 82.75 3 ILE B C 1
ATOM 1098 O O . ILE B 1 3 ? 17.281 20.828 0.867 1 82.75 3 ILE B O 1
ATOM 1102 N N . MET B 1 4 ? 18 19.484 2.527 1 94.5 4 MET B N 1
ATOM 1103 C CA . MET B 1 4 ? 16.938 18.5 2.396 1 94.5 4 MET B CA 1
ATOM 1104 C C . MET B 1 4 ? 15.57 19.109 2.676 1 94.5 4 MET B C 1
ATOM 1106 O O . MET B 1 4 ? 15.352 19.688 3.746 1 94.5 4 MET B O 1
ATOM 1110 N N . LYS B 1 5 ? 14.719 19.156 1.651 1 98.5 5 LYS B N 1
ATOM 1111 C CA . LYS B 1 5 ? 13.352 19.656 1.794 1 98.5 5 LYS B CA 1
ATOM 1112 C C . LYS B 1 5 ? 12.43 18.578 2.348 1 98.5 5 LYS B C 1
ATOM 1114 O O . LYS B 1 5 ? 12.289 17.516 1.746 1 98.5 5 LYS B O 1
ATOM 1119 N N . LYS B 1 6 ? 11.836 18.859 3.52 1 98.81 6 LYS B N 1
ATOM 1120 C CA . LYS B 1 6 ? 10.992 17.875 4.195 1 98.81 6 LYS B CA 1
ATOM 1121 C C . LYS B 1 6 ? 9.508 18.234 4.047 1 98.81 6 LYS B C 1
ATOM 1123 O O . LYS B 1 6 ? 9.117 19.391 4.219 1 98.81 6 LYS B O 1
ATOM 1128 N N . VAL B 1 7 ? 8.734 17.281 3.713 1 98.94 7 VAL B N 1
ATOM 1129 C CA . VAL B 1 7 ? 7.293 17.391 3.512 1 98.94 7 VAL B CA 1
ATOM 1130 C C . VAL B 1 7 ? 6.555 16.547 4.543 1 98.94 7 VAL B C 1
ATOM 1132 O O . VAL B 1 7 ? 7.027 15.477 4.926 1 98.94 7 VAL B O 1
ATOM 1135 N N . ILE B 1 8 ? 5.387 17.031 4.98 1 98.94 8 ILE B N 1
ATOM 1136 C CA . ILE B 1 8 ? 4.57 16.234 5.887 1 98.94 8 ILE B CA 1
ATOM 1137 C C . ILE B 1 8 ? 3.115 16.25 5.43 1 98.94 8 ILE B C 1
ATOM 1139 O O . ILE B 1 8 ? 2.629 17.281 4.938 1 98.94 8 ILE B O 1
ATOM 1143 N N . THR B 1 9 ? 2.467 15.203 5.484 1 98.88 9 THR B N 1
ATOM 1144 C CA . THR B 1 9 ? 1.03 15.094 5.258 1 98.88 9 THR B CA 1
ATOM 1145 C C . THR B 1 9 ? 0.377 14.227 6.332 1 98.88 9 THR B C 1
ATOM 1147 O O . THR B 1 9 ? 1.069 13.57 7.113 1 98.88 9 THR B O 1
ATOM 1150 N N . TYR B 1 10 ? -0.915 14.336 6.371 1 98.62 10 TYR B N 1
ATOM 1151 C CA . TYR B 1 10 ? -1.7 13.664 7.402 1 98.62 10 TYR B CA 1
ATOM 1152 C C . TYR B 1 10 ? -2.879 12.914 6.789 1 98.62 10 TYR B C 1
ATOM 1154 O O . TYR B 1 10 ? -3.41 13.328 5.754 1 98.62 10 TYR B O 1
ATOM 1162 N N . GLY B 1 11 ? -3.299 11.867 7.496 1 97.88 11 GLY B N 1
ATOM 1163 C CA . GLY B 1 11 ? -4.52 11.18 7.102 1 97.88 11 GLY B CA 1
ATOM 1164 C C . GLY B 1 11 ? -4.789 9.93 7.91 1 97.88 11 GLY B C 1
ATOM 1165 O O . GLY B 1 11 ? -3.941 9.492 8.688 1 97.88 11 GLY B O 1
ATOM 1166 N N . THR B 1 12 ? -5.996 9.406 7.703 1 98.25 12 THR B N 1
ATOM 1167 C CA . THR B 1 12 ? -6.363 8.133 8.312 1 98.25 12 THR B CA 1
ATOM 1168 C C . THR B 1 12 ? -5.84 6.961 7.492 1 98.25 12 THR B C 1
ATOM 1170 O O . THR B 1 12 ? -5.355 5.969 8.047 1 98.25 12 THR B O 1
ATOM 1173 N N . PHE B 1 13 ? -5.957 7.062 6.176 1 98.5 13 PHE B N 1
ATOM 1174 C CA . PHE B 1 13 ? -5.414 6.117 5.207 1 98.5 13 PHE B CA 1
ATOM 1175 C C . PHE B 1 13 ? -6.004 4.727 5.418 1 98.5 13 PHE B C 1
ATOM 1177 O O . PHE B 1 13 ? -5.289 3.725 5.336 1 98.5 13 PHE B O 1
ATOM 1184 N N . ASP B 1 14 ? -7.281 4.723 5.855 1 98.38 14 ASP B N 1
ATOM 1185 C CA . ASP B 1 14 ? -7.996 3.459 5.996 1 98.38 14 ASP B CA 1
ATOM 1186 C C . ASP B 1 14 ? -8.414 2.908 4.637 1 98.38 14 ASP B C 1
ATOM 1188 O O . ASP B 1 14 ? -8.75 3.672 3.727 1 98.38 14 ASP B O 1
ATOM 1192 N N . LEU B 1 15 ? -8.406 1.504 4.523 1 98.19 15 LEU B N 1
ATOM 1193 C CA . LEU B 1 15 ? -8.742 0.893 3.24 1 98.19 15 LEU B CA 1
ATOM 1194 C C . LEU B 1 15 ? -7.984 1.568 2.104 1 98.19 15 LEU B C 1
ATOM 1196 O O . LEU B 1 15 ? -8.594 2.15 1.204 1 98.19 15 LEU B O 1
ATOM 1200 N N . PHE B 1 16 ? -6.625 1.475 2.207 1 98.75 16 PHE B N 1
ATOM 1201 C CA . PHE B 1 16 ? -5.684 2.162 1.334 1 98.75 16 PHE B CA 1
ATOM 1202 C C . PHE B 1 16 ? -6.066 1.977 -0.129 1 98.75 16 PHE B C 1
ATOM 1204 O O . PHE B 1 16 ? -6.41 0.871 -0.55 1 98.75 16 PHE B O 1
ATOM 1211 N N . HIS B 1 17 ? -6.098 3.039 -0.902 1 98.62 17 HIS B N 1
ATOM 1212 C CA . HIS B 1 17 ? -6.496 3.035 -2.305 1 98.62 17 HIS B CA 1
ATOM 1213 C C . HIS B 1 17 ? -5.68 4.043 -3.111 1 98.62 17 HIS B C 1
ATOM 1215 O O . HIS B 1 17 ? -4.844 4.754 -2.557 1 98.62 17 HIS B O 1
ATOM 1221 N N . VAL B 1 18 ? -5.969 4.137 -4.387 1 98.62 18 VAL B N 1
ATOM 1222 C CA . VAL B 1 18 ? -5.121 4.914 -5.289 1 98.62 18 VAL B CA 1
ATOM 1223 C C . VAL B 1 18 ? -5.258 6.402 -4.973 1 98.62 18 VAL B C 1
ATOM 1225 O O . VAL B 1 18 ? -4.34 7.184 -5.23 1 98.62 18 VAL B O 1
ATOM 1228 N N . GLY B 1 19 ? -6.398 6.824 -4.453 1 98.5 19 GLY B N 1
ATOM 1229 C CA . GLY B 1 19 ? -6.512 8.203 -3.992 1 98.5 19 GLY B CA 1
ATOM 1230 C C . GLY B 1 19 ? -5.477 8.57 -2.945 1 98.5 19 GLY B C 1
ATOM 1231 O O . GLY B 1 19 ? -4.867 9.633 -3.018 1 98.5 19 GLY B O 1
ATOM 1232 N N . HIS B 1 20 ? -5.336 7.688 -1.93 1 98.75 20 HIS B N 1
ATOM 1233 C CA . HIS B 1 20 ? -4.297 7.879 -0.925 1 98.75 20 HIS B CA 1
ATOM 1234 C C . HIS B 1 20 ? -2.914 7.902 -1.562 1 98.75 20 HIS B C 1
ATOM 1236 O O . HIS B 1 20 ? -2.1 8.781 -1.255 1 98.75 20 HIS B O 1
ATOM 1242 N N . LEU B 1 21 ? -2.621 6.957 -2.463 1 98.88 21 LEU B N 1
ATOM 1243 C CA . LEU B 1 21 ? -1.325 6.867 -3.127 1 98.88 21 LEU B CA 1
ATOM 1244 C C . LEU B 1 21 ? -1.019 8.148 -3.896 1 98.88 21 LEU B C 1
ATOM 1246 O O . LEU B 1 21 ? 0.106 8.648 -3.85 1 98.88 21 LEU B O 1
ATOM 1250 N N . ASN B 1 22 ? -2.006 8.648 -4.574 1 98.69 22 ASN B N 1
ATOM 1251 C CA . ASN B 1 22 ? -1.819 9.852 -5.375 1 98.69 22 ASN B CA 1
ATOM 1252 C C . ASN B 1 22 ? -1.409 11.047 -4.508 1 98.69 22 ASN B C 1
ATOM 1254 O O . ASN B 1 22 ? -0.491 11.789 -4.863 1 98.69 22 ASN B O 1
ATOM 1258 N N . ILE B 1 23 ? -2.047 11.227 -3.408 1 98.62 23 ILE B N 1
ATOM 1259 C CA . ILE B 1 23 ? -1.711 12.336 -2.52 1 98.62 23 ILE B CA 1
ATOM 1260 C C . ILE B 1 23 ? -0.289 12.156 -1.992 1 98.62 23 ILE B C 1
ATOM 1262 O O . ILE B 1 23 ? 0.479 13.125 -1.929 1 98.62 23 ILE B O 1
ATOM 1266 N N . ILE B 1 24 ? 0.062 10.938 -1.665 1 98.88 24 ILE B N 1
ATOM 1267 C CA . ILE B 1 24 ? 1.383 10.633 -1.124 1 98.88 24 ILE B CA 1
ATOM 1268 C C . ILE B 1 24 ? 2.449 10.906 -2.184 1 98.88 24 ILE B C 1
ATOM 1270 O O . ILE B 1 24 ? 3.447 11.578 -1.909 1 98.88 24 ILE B O 1
ATOM 1274 N N . LYS B 1 25 ? 2.223 10.445 -3.373 1 98.69 25 LYS B N 1
ATOM 1275 C CA . LYS B 1 25 ? 3.152 10.656 -4.477 1 98.69 25 LYS B CA 1
ATOM 1276 C C . LYS B 1 25 ? 3.35 12.148 -4.754 1 98.69 25 LYS B C 1
ATOM 1278 O O . LYS B 1 25 ? 4.48 12.609 -4.91 1 98.69 25 LYS B O 1
ATOM 1283 N N . ARG B 1 26 ? 2.299 12.828 -4.824 1 98.75 26 ARG B N 1
ATOM 1284 C CA . ARG B 1 26 ? 2.365 14.25 -5.125 1 98.75 26 ARG B CA 1
ATOM 1285 C C . ARG B 1 26 ? 3.006 15.023 -3.98 1 98.75 26 ARG B C 1
ATOM 1287 O O . ARG B 1 26 ? 3.727 16 -4.207 1 98.75 26 ARG B O 1
ATOM 1294 N N . ALA B 1 27 ? 2.693 14.586 -2.713 1 98.88 27 ALA B N 1
ATOM 1295 C CA . ALA B 1 27 ? 3.365 15.195 -1.568 1 98.88 27 ALA B CA 1
ATOM 1296 C C . ALA B 1 27 ? 4.875 14.969 -1.638 1 98.88 27 ALA B C 1
ATOM 1298 O O . ALA B 1 27 ? 5.652 15.914 -1.479 1 98.88 27 ALA B O 1
ATOM 1299 N N . LYS B 1 28 ? 5.266 13.781 -1.919 1 98.88 28 LYS B N 1
ATOM 1300 C CA . LYS B 1 28 ? 6.684 13.445 -2.025 1 98.88 28 LYS B CA 1
ATOM 1301 C C . LYS B 1 28 ? 7.363 14.289 -3.1 1 98.88 28 LYS B C 1
ATOM 1303 O O . LYS B 1 28 ? 8.508 14.711 -2.93 1 98.88 28 LYS B O 1
ATOM 1308 N N . ALA B 1 29 ? 6.711 14.562 -4.172 1 98.75 29 ALA B N 1
ATOM 1309 C CA . ALA B 1 29 ? 7.266 15.297 -5.305 1 98.75 29 ALA B CA 1
ATOM 1310 C C . ALA B 1 29 ? 7.598 16.734 -4.918 1 98.75 29 ALA B C 1
ATOM 1312 O O . ALA B 1 29 ? 8.32 17.422 -5.637 1 98.75 29 ALA B O 1
ATOM 1313 N N . LEU B 1 30 ? 7.113 17.156 -3.789 1 98.75 30 LEU B N 1
ATOM 1314 C CA . LEU B 1 30 ? 7.316 18.531 -3.373 1 98.75 30 LEU B CA 1
ATOM 1315 C C . LEU B 1 30 ? 8.57 18.672 -2.51 1 98.75 30 LEU B C 1
ATOM 1317 O O . LEU B 1 30 ? 8.93 19.766 -2.098 1 98.75 30 LEU B O 1
ATOM 1321 N N . GLY B 1 31 ? 9.25 17.531 -2.197 1 98.69 31 GLY B N 1
ATOM 1322 C CA . GLY B 1 31 ? 10.445 17.562 -1.375 1 98.69 31 GLY B CA 1
ATOM 1323 C C . GLY B 1 31 ? 11.273 16.297 -1.47 1 98.69 31 GLY B C 1
ATOM 1324 O O . GLY B 1 31 ? 11.094 15.492 -2.393 1 98.69 31 GLY B O 1
ATOM 1325 N N . ASP B 1 32 ? 12.25 16.188 -0.543 1 98.62 32 ASP B N 1
ATOM 1326 C CA . ASP B 1 32 ? 13.227 15.109 -0.583 1 98.62 32 ASP B CA 1
ATOM 1327 C C . ASP B 1 32 ? 12.891 14.023 0.438 1 98.62 32 ASP B C 1
ATOM 1329 O O . ASP B 1 32 ? 13.383 12.898 0.337 1 98.62 32 ASP B O 1
ATOM 1333 N N . TYR B 1 33 ? 12.195 14.375 1.405 1 98.88 33 TYR B N 1
ATOM 1334 C CA . TYR B 1 33 ? 11.859 13.516 2.537 1 98.88 33 TYR B CA 1
ATOM 1335 C C . TYR B 1 33 ? 10.398 13.688 2.936 1 98.88 33 TYR B C 1
ATOM 1337 O O . TYR B 1 33 ? 9.977 14.789 3.293 1 98.88 33 TYR B O 1
ATOM 1345 N N . LEU B 1 34 ? 9.594 12.664 2.896 1 98.94 34 LEU B N 1
ATOM 1346 C CA . LEU B 1 34 ? 8.164 12.758 3.193 1 98.94 34 LEU B CA 1
ATOM 1347 C C . LEU B 1 34 ? 7.84 12.07 4.512 1 98.94 34 LEU B C 1
ATOM 1349 O O . LEU B 1 34 ? 8.102 10.875 4.668 1 98.94 34 LEU B O 1
ATOM 1353 N N . ILE B 1 35 ? 7.277 12.789 5.461 1 98.94 35 ILE B N 1
ATOM 1354 C CA . ILE B 1 35 ? 6.68 12.281 6.691 1 98.94 35 ILE B CA 1
ATOM 1355 C C . ILE B 1 35 ? 5.172 12.133 6.512 1 98.94 35 ILE B C 1
ATOM 1357 O O . ILE B 1 35 ? 4.5 13.07 6.066 1 98.94 35 ILE B O 1
ATOM 1361 N N . VAL B 1 36 ? 4.688 10.992 6.738 1 99 36 VAL B N 1
ATOM 1362 C CA . VAL B 1 36 ? 3.246 10.766 6.746 1 99 36 VAL B CA 1
ATOM 1363 C C . VAL B 1 36 ? 2.771 10.516 8.18 1 99 36 VAL B C 1
ATOM 1365 O O . VAL B 1 36 ? 3.221 9.57 8.828 1 99 36 VAL B O 1
ATOM 1368 N N . ALA B 1 37 ? 1.951 11.359 8.656 1 98.94 37 ALA B N 1
ATOM 1369 C CA . ALA B 1 37 ? 1.332 11.195 9.969 1 98.94 37 ALA B CA 1
ATOM 1370 C C . ALA B 1 37 ? -0.012 10.484 9.859 1 98.94 37 ALA B C 1
ATOM 1372 O O . ALA B 1 37 ? -0.963 11.023 9.281 1 98.94 37 ALA B O 1
ATOM 1373 N N . VAL B 1 38 ? -0.09 9.328 10.35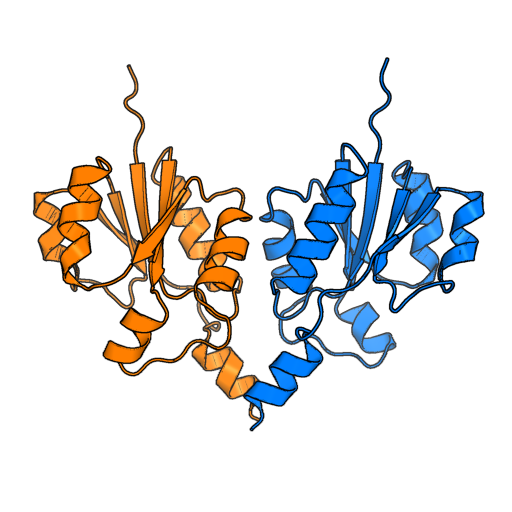9 1 98.81 38 VAL B N 1
ATOM 1374 C CA . VAL B 1 38 ? -1.324 8.547 10.32 1 98.81 38 VAL B CA 1
ATOM 1375 C C . VAL B 1 38 ? -2.123 8.781 11.602 1 98.81 38 VAL B C 1
ATOM 1377 O O . VAL B 1 38 ? -1.586 8.656 12.711 1 98.81 38 VAL B O 1
ATOM 1380 N N . SER B 1 39 ? -3.387 9.164 11.469 1 98.5 39 SER B N 1
ATOM 1381 C CA . SER B 1 39 ? -4.246 9.398 12.625 1 98.5 39 SER B CA 1
ATOM 1382 C C . SER B 1 39 ? -4.41 8.125 13.461 1 98.5 39 SER B C 1
ATOM 1384 O O . SER B 1 39 ? -4.809 7.086 12.938 1 98.5 39 SER B O 1
ATOM 1386 N N . SER B 1 40 ? -4.109 8.211 14.719 1 98.69 40 SER B N 1
ATOM 1387 C CA . SER B 1 40 ? -4.27 7.059 15.594 1 98.69 40 SER B CA 1
ATOM 1388 C C . SER B 1 40 ? -5.742 6.691 15.758 1 98.69 40 SER B C 1
ATOM 1390 O O . SER B 1 40 ? -6.621 7.523 15.523 1 98.69 40 SER B O 1
ATOM 1392 N N . ASP B 1 41 ? -5.949 5.484 16.172 1 98.38 41 ASP B N 1
ATOM 1393 C CA . ASP B 1 41 ? -7.324 5.066 16.422 1 98.38 41 ASP B CA 1
ATOM 1394 C C . ASP B 1 41 ? -7.941 5.863 17.562 1 98.38 41 ASP B C 1
ATOM 1396 O O . ASP B 1 41 ? -9.117 6.227 17.516 1 98.38 41 ASP B O 1
ATOM 1400 N N . ALA B 1 42 ? -7.148 6.094 18.609 1 97.75 42 ALA B N 1
ATOM 1401 C CA . ALA B 1 42 ? -7.621 6.898 19.734 1 97.75 42 ALA B CA 1
ATOM 1402 C C . ALA B 1 42 ? -8.023 8.297 19.281 1 97.75 42 ALA B C 1
ATOM 1404 O O . ALA B 1 42 ? -9.055 8.82 19.703 1 97.75 42 ALA B O 1
ATOM 1405 N N . PHE B 1 43 ? -7.238 8.914 18.469 1 97.69 43 PHE B N 1
ATOM 1406 C CA . PHE B 1 43 ? -7.52 10.25 17.953 1 97.69 43 PHE B CA 1
ATOM 1407 C C . PHE B 1 43 ? -8.758 10.234 17.062 1 97.69 43 PHE B C 1
ATOM 1409 O O . PHE B 1 43 ? -9.609 11.117 17.156 1 97.69 43 PHE B O 1
ATOM 1416 N N . ASN B 1 44 ? -8.891 9.219 16.125 1 96.31 44 ASN B N 1
ATOM 1417 C CA . ASN B 1 44 ? -10.062 9.07 15.273 1 96.31 44 ASN B CA 1
ATOM 1418 C C . ASN B 1 44 ? -11.352 8.953 16.094 1 96.31 44 ASN B C 1
ATOM 1420 O O . ASN B 1 44 ? -12.375 9.523 15.719 1 96.31 44 ASN B O 1
ATOM 1424 N N . ALA B 1 45 ? -11.258 8.219 17.125 1 95.25 45 ALA B N 1
ATOM 1425 C CA . ALA B 1 45 ? -12.422 8.039 17.984 1 95.25 45 ALA B CA 1
ATOM 1426 C C . ALA B 1 45 ? -12.914 9.375 18.531 1 95.25 45 ALA B C 1
ATOM 1428 O O . ALA B 1 45 ? -14.117 9.602 18.656 1 95.25 45 ALA B O 1
ATOM 1429 N N . GLN B 1 46 ? -12.031 10.289 18.922 1 94.12 46 GLN B N 1
ATOM 1430 C CA . GLN B 1 46 ? -12.375 11.617 19.406 1 94.12 46 GLN B CA 1
ATOM 1431 C C . GLN B 1 46 ? -13.117 12.422 18.344 1 94.12 46 GLN B C 1
ATOM 1433 O O . GLN B 1 46 ? -13.906 13.312 18.672 1 94.12 46 GLN B O 1
ATOM 1438 N N . LYS B 1 47 ? -12.836 12.125 17.094 1 91.12 47 LYS B N 1
ATOM 1439 C CA . LYS B 1 47 ? -13.469 12.828 15.984 1 91.12 47 LYS B CA 1
ATOM 1440 C C . LYS B 1 47 ? -14.742 12.109 15.531 1 91.12 47 LYS B C 1
ATOM 1442 O O . LYS B 1 47 ? -15.336 12.477 14.523 1 91.12 47 LYS B O 1
ATOM 1447 N N . GLY B 1 48 ? -15.094 11.008 16.188 1 92.62 48 GLY B N 1
ATOM 1448 C CA . GLY B 1 48 ? -16.281 10.258 15.836 1 92.62 48 GLY B CA 1
ATOM 1449 C C . GLY B 1 48 ? -16.094 9.367 14.625 1 92.62 48 GLY B C 1
ATOM 1450 O O . GLY B 1 48 ? -17.062 9.047 13.922 1 92.62 48 GLY B O 1
ATOM 1451 N N . LYS B 1 49 ? -14.875 9.109 14.289 1 92.5 49 LYS B N 1
ATOM 1452 C CA . LYS B 1 49 ? -14.539 8.266 13.141 1 92.5 49 LYS B CA 1
ATOM 1453 C C . LYS B 1 49 ? -13.945 6.938 13.602 1 92.5 49 LYS B C 1
ATOM 1455 O O . LYS B 1 49 ? -13.336 6.855 14.664 1 92.5 49 LYS B O 1
ATOM 1460 N N . LYS B 1 50 ? -14.234 5.891 12.867 1 94.69 50 LYS B N 1
ATOM 1461 C CA . LYS B 1 50 ? -13.672 4.57 13.125 1 94.69 50 LYS B CA 1
ATOM 1462 C C . LYS B 1 50 ? -13.102 3.955 11.852 1 94.69 50 LYS B C 1
ATOM 1464 O O . LYS B 1 50 ? -13.812 3.811 10.852 1 94.69 50 LYS B O 1
ATOM 1469 N N . ALA B 1 51 ? -11.852 3.656 11.883 1 97 51 ALA B N 1
ATOM 1470 C CA . ALA B 1 51 ? -11.203 2.979 10.766 1 97 51 ALA B CA 1
ATOM 1471 C C . ALA B 1 51 ? -11.445 1.474 10.812 1 97 51 ALA B C 1
ATOM 1473 O O . ALA B 1 51 ? -11.625 0.904 11.891 1 97 51 ALA B O 1
ATOM 1474 N N . TYR B 1 52 ? -11.484 0.841 9.711 1 97.44 52 TYR B N 1
ATOM 1475 C CA . TYR B 1 52 ? -11.617 -0.61 9.664 1 97.44 52 TYR B CA 1
ATOM 1476 C C . TYR B 1 52 ? -10.336 -1.292 10.141 1 97.44 52 TYR B C 1
ATOM 1478 O O . TYR B 1 52 ? -10.383 -2.211 10.961 1 97.44 52 TYR B O 1
ATOM 1486 N N . HIS B 1 53 ? -9.148 -0.854 9.594 1 98.25 53 HIS B N 1
ATOM 1487 C CA . HIS B 1 53 ? -7.855 -1.402 10 1 98.25 53 HIS B CA 1
ATOM 1488 C C . HIS B 1 53 ? -7.273 -0.63 11.18 1 98.25 53 HIS B C 1
ATOM 1490 O O . HIS B 1 53 ? -7.48 0.58 11.297 1 98.25 53 HIS B O 1
ATOM 1496 N N . SER B 1 54 ? -6.5 -1.268 12.008 1 98.38 54 SER B N 1
ATOM 1497 C CA . SER B 1 54 ? -5.867 -0.604 13.148 1 98.38 54 SER B CA 1
ATOM 1498 C C . SER B 1 54 ? -4.863 0.448 12.68 1 98.38 54 SER B C 1
ATOM 1500 O O . SER B 1 54 ? -4.344 0.369 11.57 1 98.38 54 SER B O 1
ATOM 1502 N N . ASP B 1 55 ? -4.617 1.421 13.594 1 98.69 55 ASP B N 1
ATOM 1503 C CA . ASP B 1 55 ? -3.613 2.422 13.25 1 98.69 55 ASP B CA 1
ATOM 1504 C C . ASP B 1 55 ? -2.246 1.777 13.031 1 98.69 55 ASP B C 1
ATOM 1506 O O . ASP B 1 55 ? -1.472 2.221 12.18 1 98.69 55 ASP B O 1
ATOM 1510 N N . HIS B 1 56 ? -1.967 0.696 13.734 1 98.62 56 HIS B N 1
ATOM 1511 C CA . HIS B 1 56 ? -0.702 -0.002 13.539 1 98.62 56 HIS B CA 1
ATOM 1512 C C . HIS B 1 56 ? -0.644 -0.658 12.164 1 98.62 56 HIS B C 1
ATOM 1514 O O . HIS B 1 56 ? 0.374 -0.571 11.469 1 98.62 56 HIS B O 1
ATOM 1520 N N . ASP B 1 57 ? -1.718 -1.311 11.789 1 98.56 57 ASP B N 1
ATOM 1521 C CA . ASP B 1 57 ? -1.758 -1.924 10.461 1 98.56 57 ASP B CA 1
ATOM 1522 C C . ASP B 1 57 ? -1.646 -0.869 9.367 1 98.56 57 ASP B C 1
ATOM 1524 O O . ASP B 1 57 ? -0.942 -1.069 8.375 1 98.56 57 ASP B O 1
ATOM 1528 N N . ARG B 1 58 ? -2.352 0.2 9.523 1 98.88 58 ARG B N 1
ATOM 1529 C CA . ARG B 1 58 ? -2.275 1.287 8.555 1 98.88 58 ARG B CA 1
ATOM 1530 C C . ARG B 1 58 ? -0.862 1.856 8.477 1 98.88 58 ARG B C 1
ATOM 1532 O O . ARG B 1 58 ? -0.354 2.129 7.391 1 98.88 58 ARG B O 1
ATOM 1539 N N . LYS B 1 59 ? -0.194 1.988 9.617 1 98.94 59 LYS B N 1
ATOM 1540 C CA . LYS B 1 59 ? 1.191 2.445 9.656 1 98.94 59 LYS B CA 1
ATOM 1541 C C . LYS B 1 59 ? 2.102 1.505 8.867 1 98.94 59 LYS B C 1
ATOM 1543 O O . LYS B 1 59 ? 2.963 1.955 8.109 1 98.94 59 LYS B O 1
ATOM 1548 N N . LEU B 1 60 ? 1.906 0.237 9.055 1 98.81 60 LEU B N 1
ATOM 1549 C CA . LEU B 1 60 ? 2.734 -0.75 8.367 1 98.81 60 LEU B CA 1
ATOM 1550 C C . LEU B 1 60 ? 2.607 -0.612 6.855 1 98.81 60 LEU B C 1
ATOM 1552 O O . LEU B 1 60 ? 3.607 -0.669 6.137 1 98.81 60 LEU B O 1
ATOM 1556 N N . ILE B 1 61 ? 1.42 -0.424 6.375 1 98.88 61 ILE B N 1
ATOM 1557 C CA . ILE B 1 61 ? 1.192 -0.269 4.941 1 98.88 61 ILE B CA 1
ATOM 1558 C C . ILE B 1 61 ? 1.894 0.992 4.441 1 98.88 61 ILE B C 1
ATOM 1560 O O . ILE B 1 61 ? 2.607 0.955 3.436 1 98.88 61 ILE B O 1
ATOM 1564 N N . LEU B 1 62 ? 1.742 2.082 5.168 1 98.94 62 LEU B N 1
ATOM 1565 C CA . LEU B 1 62 ? 2.344 3.35 4.762 1 98.94 62 LEU B CA 1
ATOM 1566 C C . LEU B 1 62 ? 3.865 3.244 4.734 1 98.94 62 LEU B C 1
ATOM 1568 O O . LEU B 1 62 ? 4.512 3.779 3.834 1 98.94 62 LEU B O 1
ATOM 1572 N N . GLU B 1 63 ? 4.438 2.537 5.691 1 98.94 63 GLU B N 1
ATOM 1573 C CA . GLU B 1 63 ? 5.887 2.371 5.754 1 98.94 63 GLU B CA 1
ATOM 1574 C C . GLU B 1 63 ? 6.402 1.578 4.559 1 98.94 63 GLU B C 1
ATOM 1576 O O . GLU B 1 63 ? 7.578 1.685 4.199 1 98.94 63 GLU B O 1
ATOM 1581 N N . ALA B 1 64 ? 5.5 0.841 3.986 1 98.81 64 ALA B N 1
ATOM 1582 C CA . ALA B 1 64 ? 5.902 0.004 2.859 1 98.81 64 ALA B CA 1
ATOM 1583 C C . ALA B 1 64 ? 5.797 0.769 1.543 1 98.81 64 ALA B C 1
ATOM 1585 O O . ALA B 1 64 ? 6.273 0.303 0.506 1 98.81 64 ALA B O 1
ATOM 1586 N N . ILE B 1 65 ? 5.191 1.903 1.52 1 98.94 65 ILE B N 1
ATOM 1587 C CA . ILE B 1 65 ? 5.07 2.725 0.321 1 98.94 65 ILE B CA 1
ATOM 1588 C C . ILE B 1 65 ? 6.406 3.402 0.023 1 98.94 65 ILE B C 1
ATOM 1590 O O . ILE B 1 65 ? 6.965 4.094 0.879 1 98.94 65 ILE B O 1
ATOM 1594 N N . ARG B 1 66 ? 6.949 3.289 -1.13 1 98.62 66 ARG B N 1
ATOM 1595 C CA . ARG B 1 66 ? 8.328 3.648 -1.443 1 98.62 66 ARG B CA 1
ATOM 1596 C C . ARG B 1 66 ? 8.531 5.16 -1.39 1 98.62 66 ARG B C 1
ATOM 1598 O O . ARG B 1 66 ? 9.656 5.637 -1.252 1 98.62 66 ARG B O 1
ATOM 1605 N N . TYR B 1 67 ? 7.418 5.906 -1.437 1 98.81 67 TYR B N 1
ATOM 1606 C CA . TYR B 1 67 ? 7.508 7.363 -1.419 1 98.81 67 TYR B CA 1
ATOM 1607 C C . TYR B 1 67 ? 7.559 7.891 0.01 1 98.81 67 TYR B C 1
ATOM 1609 O O . TYR B 1 67 ? 7.867 9.062 0.237 1 98.81 67 TYR B O 1
ATOM 1617 N N . VAL B 1 68 ? 7.246 7.059 0.964 1 98.94 68 VAL B N 1
ATOM 1618 C CA . VAL B 1 68 ? 7.16 7.457 2.365 1 98.94 68 VAL B CA 1
ATOM 1619 C C . VAL B 1 68 ? 8.492 7.207 3.059 1 98.94 68 VAL B C 1
ATOM 1621 O O . VAL B 1 68 ? 8.992 6.078 3.07 1 98.94 68 VAL B O 1
ATOM 1624 N N . ASP B 1 69 ? 9.055 8.258 3.641 1 98.88 69 ASP B N 1
ATOM 1625 C CA . ASP B 1 69 ? 10.352 8.125 4.297 1 98.88 69 ASP B CA 1
ATOM 1626 C C . ASP B 1 69 ? 10.188 7.887 5.797 1 98.88 69 ASP B C 1
ATOM 1628 O O . ASP B 1 69 ? 11.047 7.262 6.426 1 98.88 69 ASP B O 1
ATOM 1632 N N . GLU B 1 70 ? 9.125 8.406 6.371 1 98.94 70 GLU B N 1
ATOM 1633 C CA . GLU B 1 70 ? 8.867 8.289 7.801 1 98.94 70 GLU B CA 1
ATOM 1634 C C . GLU B 1 70 ? 7.367 8.32 8.094 1 98.94 70 GLU B C 1
ATOM 1636 O O . GLU B 1 70 ? 6.621 9.07 7.457 1 98.94 70 GLU B O 1
ATOM 1641 N N . VAL B 1 71 ? 6.93 7.488 8.992 1 98.94 71 VAL B N 1
ATOM 1642 C CA . VAL B 1 71 ? 5.539 7.496 9.438 1 98.94 71 VAL B CA 1
ATOM 1643 C C . VAL B 1 71 ? 5.477 7.809 10.93 1 98.94 71 VAL B C 1
ATOM 1645 O O . VAL B 1 71 ? 6.223 7.227 11.727 1 98.94 71 VAL B O 1
ATOM 1648 N N . ILE B 1 72 ? 4.676 8.727 11.305 1 98.88 72 ILE B N 1
ATOM 1649 C CA . ILE B 1 72 ? 4.422 9.039 12.711 1 98.88 72 ILE B CA 1
ATOM 1650 C C . ILE B 1 72 ? 2.926 8.953 13 1 98.88 72 ILE B C 1
ATOM 1652 O O . ILE B 1 72 ? 2.115 8.867 12.078 1 98.88 72 ILE B O 1
ATOM 1656 N N . PHE B 1 73 ? 2.598 8.922 14.227 1 98.81 73 PHE B N 1
ATOM 1657 C CA . PHE B 1 73 ? 1.186 8.922 14.586 1 98.81 73 PHE B CA 1
ATOM 1658 C C . PHE B 1 73 ? 0.698 10.344 14.852 1 98.81 73 PHE B C 1
ATOM 1660 O O . PHE B 1 73 ? 1.414 11.148 15.453 1 98.81 73 PHE B O 1
ATOM 1667 N N . GLU B 1 74 ? -0.403 10.633 14.391 1 98.56 74 GLU B N 1
ATOM 1668 C CA . GLU B 1 74 ? -1.154 11.82 14.781 1 98.56 74 GLU B CA 1
ATOM 1669 C C . GLU B 1 74 ? -2.1 11.523 15.938 1 98.56 74 GLU B C 1
ATOM 1671 O O . GLU B 1 74 ? -3.01 10.703 15.812 1 98.56 74 GLU B O 1
ATOM 1676 N N . GLU B 1 75 ? -1.927 12.234 16.984 1 98 75 GLU B N 1
ATOM 1677 C CA . GLU B 1 75 ? -2.66 11.898 18.203 1 98 75 GLU B CA 1
ATOM 1678 C C . GLU B 1 75 ? -3.541 13.055 18.656 1 98 75 GLU B C 1
ATOM 1680 O O . GLU B 1 75 ? -4.305 12.922 19.625 1 98 75 GLU B O 1
ATOM 1685 N N . SER B 1 76 ? -3.354 14.18 18.031 1 96.38 76 SER B N 1
ATOM 1686 C CA . SER B 1 76 ? -4.18 15.336 18.375 1 96.38 76 SER B CA 1
ATOM 1687 C C . SER B 1 76 ? -4.137 16.375 17.266 1 96.38 76 SER B C 1
ATOM 1689 O O . SER B 1 76 ? -3.242 16.359 16.406 1 96.38 76 SER B O 1
ATOM 1691 N N . TRP B 1 77 ? -5.074 17.281 17.312 1 90.25 77 TRP B N 1
ATOM 1692 C CA . TRP B 1 77 ? -5.141 18.359 16.328 1 90.25 77 TRP B CA 1
ATOM 1693 C C . TRP B 1 77 ? -3.979 19.344 16.516 1 90.25 77 TRP B C 1
ATOM 1695 O O . TRP B 1 77 ? -3.467 19.891 15.531 1 90.25 77 TRP B O 1
ATOM 1705 N N . ASP B 1 78 ? -3.566 19.516 17.719 1 92.5 78 ASP B N 1
ATOM 1706 C CA . ASP B 1 78 ? -2.664 20.609 18.047 1 92.5 78 ASP B CA 1
ATOM 1707 C C . ASP B 1 78 ? -1.205 20.203 17.859 1 92.5 78 ASP B C 1
ATOM 1709 O O . ASP B 1 78 ? -0.299 21.016 18 1 92.5 78 ASP B O 1
ATOM 1713 N N . GLN B 1 79 ? -1.004 18.938 17.453 1 97.56 79 GLN B N 1
ATOM 1714 C CA . GLN B 1 79 ? 0.392 18.516 17.391 1 97.56 79 GLN B CA 1
ATOM 1715 C C . GLN B 1 79 ? 1.042 19 16.094 1 97.56 79 GLN B C 1
ATOM 1717 O O . GLN B 1 79 ? 2.256 18.859 15.914 1 97.56 79 GLN B O 1
ATOM 1722 N N . LYS B 1 80 ? 0.263 19.5 15.164 1 98 80 LYS B N 1
ATOM 1723 C CA . LYS B 1 80 ? 0.783 19.797 13.836 1 98 80 LYS B CA 1
ATOM 1724 C C . LYS B 1 80 ? 1.874 20.859 13.891 1 98 80 LYS B C 1
ATOM 1726 O O . LYS B 1 80 ? 2.898 20.75 13.219 1 98 80 LYS B O 1
ATOM 1731 N N . ILE B 1 81 ? 1.713 21.906 14.688 1 97.94 81 ILE B N 1
ATOM 1732 C CA . ILE B 1 81 ? 2.742 22.938 14.828 1 97.94 81 ILE B CA 1
ATOM 1733 C C . ILE B 1 81 ? 4.023 22.297 15.375 1 97.94 81 ILE B C 1
ATOM 1735 O O . ILE B 1 81 ? 5.113 22.531 14.844 1 97.94 81 ILE B O 1
ATOM 1739 N N . LYS B 1 82 ? 3.865 21.531 16.422 1 98.31 82 LYS B N 1
ATOM 1740 C CA . LYS B 1 82 ? 5.004 20.844 17.031 1 98.31 82 LYS B CA 1
ATOM 1741 C C . LYS B 1 82 ? 5.699 19.953 16.016 1 98.31 82 LYS B C 1
ATOM 1743 O O . LYS B 1 82 ? 6.93 19.922 15.93 1 98.31 82 LYS B O 1
ATOM 1748 N N . ASP B 1 83 ? 4.891 19.188 15.258 1 98.62 83 ASP B N 1
ATOM 1749 C CA . ASP B 1 83 ? 5.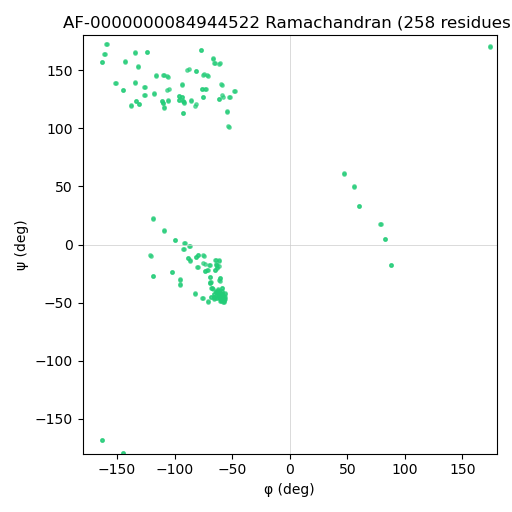457 18.297 14.25 1 98.62 83 ASP B CA 1
ATOM 1750 C C . ASP B 1 83 ? 6.285 19.078 13.234 1 98.62 83 ASP B C 1
ATOM 1752 O O . ASP B 1 83 ? 7.406 18.688 12.898 1 98.62 83 ASP B O 1
ATOM 1756 N N . VAL B 1 84 ? 5.754 20.188 12.734 1 98.56 84 VAL B N 1
ATOM 1757 C C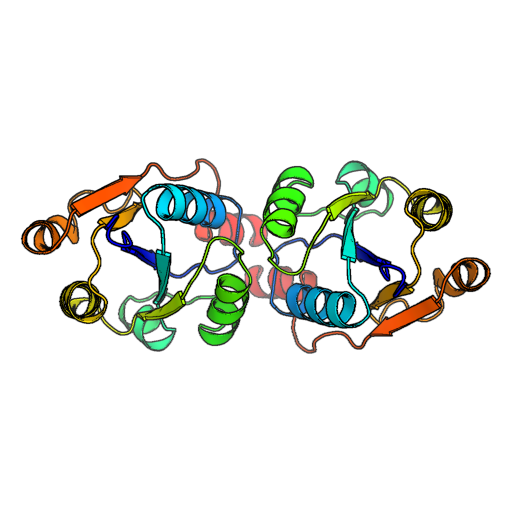A . VAL B 1 84 ? 6.41 21 11.719 1 98.56 84 VAL B CA 1
ATOM 1758 C C . VAL B 1 84 ? 7.738 21.531 12.266 1 98.56 84 VAL B C 1
ATOM 1760 O O . VAL B 1 84 ? 8.766 21.453 11.578 1 98.56 84 VAL B O 1
ATOM 1763 N N . GLN B 1 85 ? 7.73 21.938 13.477 1 98 85 GLN B N 1
ATOM 1764 C CA . GLN B 1 85 ? 8.922 22.531 14.078 1 98 85 GLN B CA 1
ATOM 1765 C C . GLN B 1 85 ? 9.953 21.453 14.422 1 98 85 GLN B C 1
ATOM 1767 O O . GLN B 1 85 ? 11.125 21.562 14.07 1 98 85 GLN B O 1
ATOM 1772 N N . GLU B 1 86 ? 9.492 20.391 15.023 1 98.12 86 GLU B N 1
ATOM 1773 C CA . GLU B 1 86 ? 10.398 19.359 15.516 1 98.12 86 GLU B CA 1
ATOM 1774 C C . GLU B 1 86 ? 11.047 18.609 14.359 1 98.12 86 GLU B C 1
ATOM 1776 O O . GLU B 1 8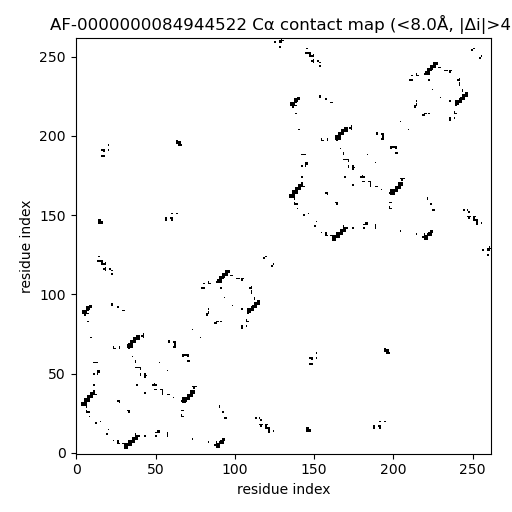6 ? 12.188 18.156 14.469 1 98.12 86 GLU B O 1
ATOM 1781 N N . HIS B 1 87 ? 10.32 18.484 13.328 1 98.12 87 HIS B N 1
ATOM 1782 C CA . HIS B 1 87 ? 10.844 17.703 12.211 1 98.12 87 HIS B CA 1
ATOM 1783 C C . HIS B 1 87 ? 11.414 18.625 11.125 1 98.12 87 HIS B C 1
ATOM 1785 O O . HIS B 1 87 ? 11.789 18.156 10.047 1 98.12 87 HIS B O 1
ATOM 1791 N N . ASP B 1 88 ? 11.422 19.891 11.383 1 97.88 88 ASP B N 1
ATOM 1792 C CA . ASP B 1 88 ? 11.953 20.859 10.43 1 97.88 88 ASP B CA 1
ATOM 1793 C C . ASP B 1 88 ? 11.266 20.734 9.078 1 97.88 88 ASP B C 1
ATOM 1795 O O . ASP B 1 88 ? 11.93 20.641 8.039 1 97.88 88 ASP B O 1
ATOM 1799 N N . VAL B 1 89 ? 9.945 20.719 9.117 1 98.69 89 VAL B N 1
ATOM 1800 C CA . VAL B 1 89 ? 9.141 20.531 7.918 1 98.69 89 VAL B CA 1
ATOM 1801 C C . VAL B 1 89 ? 9.125 21.812 7.098 1 98.69 89 VAL B C 1
ATOM 1803 O O . VAL B 1 89 ? 8.922 22.906 7.637 1 98.69 89 VAL B O 1
ATOM 1806 N N . ASP B 1 90 ? 9.328 21.688 5.844 1 98.81 90 ASP B N 1
ATOM 1807 C CA . ASP B 1 90 ? 9.305 22.812 4.93 1 98.81 90 ASP B CA 1
ATOM 1808 C C . ASP B 1 90 ? 7.938 22.969 4.27 1 98.81 90 ASP B C 1
ATOM 1810 O O . ASP B 1 90 ? 7.504 24.094 3.979 1 98.81 90 ASP B O 1
ATOM 1814 N N . VAL B 1 91 ? 7.281 21.875 4.004 1 98.88 91 VAL B N 1
ATOM 1815 C CA . VAL B 1 91 ? 6.012 21.906 3.285 1 98.88 91 VAL B CA 1
ATOM 1816 C C . VAL B 1 91 ? 4.996 21.016 3.988 1 98.88 91 VAL B C 1
ATOM 1818 O O . VAL B 1 91 ? 5.277 19.844 4.262 1 98.88 91 VAL B O 1
ATOM 1821 N N . PHE B 1 92 ? 3.893 21.609 4.344 1 98.88 92 PHE B N 1
ATOM 1822 C CA . PHE B 1 92 ? 2.713 20.906 4.832 1 98.88 92 PHE B CA 1
ATOM 1823 C C . PHE B 1 92 ? 1.712 20.672 3.705 1 98.88 92 PHE B C 1
ATOM 1825 O O . PHE B 1 92 ? 1.324 21.625 3.016 1 98.88 92 PHE B O 1
ATOM 1832 N N . VAL B 1 93 ? 1.258 19.375 3.527 1 98.88 93 VAL B N 1
ATOM 1833 C CA . VAL B 1 93 ? 0.403 19.047 2.395 1 98.88 93 VAL B CA 1
ATOM 1834 C C . VAL B 1 93 ? -0.872 18.375 2.891 1 98.88 93 VAL B C 1
ATOM 1836 O O . VAL B 1 93 ? -0.818 17.484 3.752 1 98.88 93 VAL B O 1
ATOM 1839 N N . MET B 1 94 ? -1.963 18.812 2.33 1 98.62 94 MET B N 1
ATOM 1840 C CA . MET B 1 94 ? -3.248 18.172 2.572 1 98.62 94 MET B CA 1
ATOM 1841 C C . MET B 1 94 ? -4.105 18.172 1.312 1 98.62 94 MET B C 1
ATOM 1843 O O . MET B 1 94 ? -3.848 18.938 0.382 1 98.62 94 MET B O 1
ATOM 1847 N N . GLY B 1 95 ? -5.074 17.234 1.272 1 97.94 95 GLY B N 1
ATOM 1848 C CA . GLY B 1 95 ? -6.07 17.297 0.213 1 97.94 95 GLY B CA 1
ATOM 1849 C C . GLY B 1 95 ? -6.891 18.578 0.251 1 97.94 95 GLY B C 1
ATOM 1850 O O . GLY B 1 95 ? -7.062 19.172 1.313 1 97.94 95 GLY B O 1
ATOM 1851 N N . ASP B 1 96 ? -7.391 18.906 -0.847 1 97.81 96 ASP B N 1
ATOM 1852 C CA . ASP B 1 96 ? -8.047 20.203 -0.964 1 97.81 96 ASP B CA 1
ATOM 1853 C C . ASP B 1 96 ? -9.406 20.203 -0.279 1 97.81 96 ASP B C 1
ATOM 1855 O O . ASP B 1 96 ? -10.023 21.25 -0.102 1 97.81 96 ASP B O 1
ATOM 1859 N N . ASP B 1 97 ? -9.883 19.109 0.125 1 95.38 97 ASP B N 1
ATOM 1860 C CA . ASP B 1 97 ? -11.062 19.062 0.981 1 95.38 97 ASP B CA 1
ATOM 1861 C C . ASP B 1 97 ? -10.812 19.781 2.305 1 95.38 97 ASP B C 1
ATOM 1863 O O . ASP B 1 97 ? -11.758 20.141 3.014 1 95.38 97 ASP B O 1
ATOM 1867 N N . TRP B 1 98 ? -9.539 20.094 2.633 1 96.62 98 TRP B N 1
ATOM 1868 C CA . TRP B 1 98 ? -9.148 20.781 3.863 1 96.62 98 TRP B CA 1
ATOM 1869 C C . TRP B 1 98 ? -8.68 22.203 3.574 1 96.62 98 TRP B C 1
ATOM 1871 O O . TRP B 1 98 ? -8.07 22.844 4.43 1 96.62 98 TRP B O 1
ATOM 1881 N N . GLU B 1 99 ? -8.914 22.656 2.424 1 97.56 99 GLU B N 1
ATOM 1882 C CA . GLU B 1 99 ? -8.375 23.953 2.018 1 97.56 99 GLU B CA 1
ATOM 1883 C C . GLU B 1 99 ? -8.734 25.031 3.025 1 97.56 99 GLU B C 1
ATOM 1885 O O . GLU B 1 99 ? -9.906 25.188 3.395 1 97.56 99 GLU B O 1
ATOM 1890 N N . GLY B 1 100 ? -7.715 25.703 3.459 1 97.94 100 GLY B N 1
ATOM 1891 C CA . GLY B 1 100 ? -7.875 26.844 4.348 1 97.94 100 GLY B CA 1
ATOM 1892 C C . GLY B 1 100 ? -7.895 26.453 5.812 1 97.94 100 GLY B C 1
ATOM 1893 O O . GLY B 1 100 ? -7.723 27.312 6.688 1 97.94 100 GLY B O 1
ATOM 1894 N N . LYS B 1 101 ? -8.117 25.203 6.188 1 96.94 101 LYS B N 1
ATOM 1895 C CA . LYS B 1 101 ? -8.312 24.766 7.562 1 96.94 101 LYS B CA 1
ATOM 1896 C C . LYS B 1 101 ? -6.992 24.781 8.336 1 96.94 101 LYS B C 1
ATOM 1898 O O . LYS B 1 101 ? -6.992 24.906 9.562 1 96.94 101 LYS B O 1
ATOM 1903 N N . PHE B 1 102 ? -5.875 24.703 7.609 1 97.94 102 PHE B N 1
ATOM 1904 C CA . PHE B 1 102 ? -4.59 24.609 8.289 1 97.94 102 PHE B CA 1
ATOM 1905 C C . PHE B 1 102 ? -3.703 25.797 7.938 1 97.94 102 PHE B C 1
ATOM 1907 O O . PHE B 1 102 ? -2.477 25.719 8.023 1 97.94 102 PHE B O 1
ATOM 1914 N N . ASP B 1 103 ? -4.285 26.875 7.516 1 98.19 103 ASP B N 1
ATOM 1915 C CA . ASP B 1 103 ? -3.545 28.062 7.09 1 98.19 103 ASP B CA 1
ATOM 1916 C C . ASP B 1 103 ? -2.746 28.656 8.25 1 98.19 103 ASP B C 1
ATOM 1918 O O . ASP B 1 103 ? -1.812 29.422 8.031 1 98.19 103 ASP B O 1
ATOM 1922 N N . PHE B 1 104 ? -3.121 28.312 9.523 1 97.56 104 PHE B N 1
ATOM 1923 C CA . PHE B 1 104 ? -2.385 28.797 10.688 1 97.56 104 PHE B CA 1
ATOM 1924 C C . PHE B 1 104 ? -0.953 28.266 10.672 1 97.56 104 PHE B C 1
ATOM 1926 O O . PHE B 1 104 ? -0.085 28.812 11.359 1 97.56 104 PHE B O 1
ATOM 1933 N N . LEU B 1 105 ? -0.672 27.234 9.914 1 98.25 105 LEU B N 1
ATOM 1934 C CA . LEU B 1 105 ? 0.665 26.656 9.828 1 98.25 105 LEU B CA 1
ATOM 1935 C C . LEU B 1 105 ? 1.556 27.469 8.906 1 98.25 105 LEU B C 1
ATOM 1937 O O . LEU B 1 105 ? 2.771 27.281 8.867 1 98.25 105 LEU B O 1
ATOM 1941 N N . LYS B 1 106 ? 1.028 28.453 8.148 1 98.44 106 LYS B N 1
ATOM 1942 C CA . LYS B 1 106 ? 1.772 29.234 7.164 1 98.44 106 LYS B CA 1
ATOM 1943 C C . LYS B 1 106 ? 2.867 30.062 7.836 1 98.44 106 LYS B C 1
ATOM 1945 O O . LYS B 1 106 ? 3.822 30.484 7.184 1 98.44 106 LYS B O 1
ATOM 1950 N N . ASP B 1 107 ? 2.764 30.234 9.086 1 97.88 107 ASP B N 1
ATOM 1951 C CA . ASP B 1 107 ? 3.785 30.969 9.836 1 97.88 107 ASP B CA 1
ATOM 1952 C C . ASP B 1 107 ? 5.043 30.109 10.016 1 97.88 107 ASP B C 1
ATOM 1954 O O . ASP B 1 107 ? 6.109 30.641 10.344 1 97.88 107 ASP B O 1
ATOM 1958 N N . TYR B 1 108 ? 4.895 28.812 9.789 1 98.12 108 TYR B N 1
ATOM 1959 C CA . TYR B 1 108 ? 5.984 27.906 10.141 1 98.12 108 TYR B CA 1
ATOM 1960 C C . TYR B 1 108 ? 6.516 27.188 8.914 1 98.12 108 TYR B C 1
ATOM 1962 O O . TYR B 1 108 ? 7.652 26.719 8.906 1 98.12 108 TYR B O 1
ATOM 1970 N N . CYS B 1 109 ? 5.68 27.031 7.93 1 98.62 109 CYS B N 1
ATOM 1971 C CA . CYS B 1 109 ? 6.051 26.281 6.727 1 98.62 109 CYS B CA 1
ATOM 1972 C C . CYS B 1 109 ? 5.141 26.656 5.559 1 98.62 109 CYS B C 1
ATOM 1974 O O . CYS B 1 109 ? 4.184 27.422 5.727 1 98.62 109 CYS B O 1
ATOM 1976 N N . GLU B 1 110 ? 5.477 26.156 4.363 1 98.81 110 GLU B N 1
ATOM 1977 C CA . GLU B 1 110 ? 4.57 26.25 3.223 1 98.81 110 GLU B CA 1
ATOM 1978 C C . GLU B 1 110 ? 3.385 25.297 3.375 1 98.81 110 GLU B C 1
ATOM 1980 O O . GLU B 1 110 ? 3.557 24.141 3.779 1 98.81 110 GLU B O 1
ATOM 1985 N N . VAL B 1 111 ? 2.188 25.859 3.105 1 98.88 111 VAL B N 1
ATOM 1986 C CA . VAL B 1 111 ? 0.977 25.047 3.174 1 98.88 111 VAL B CA 1
ATOM 1987 C C . VAL B 1 111 ? 0.406 24.859 1.771 1 98.88 111 VAL B C 1
ATOM 1989 O O . VAL B 1 111 ? 0.13 25.828 1.066 1 98.88 111 VAL B O 1
ATOM 1992 N N . VAL B 1 112 ? 0.239 23.594 1.368 1 98.88 112 VAL B N 1
ATOM 1993 C CA . VAL B 1 112 ? -0.222 23.25 0.026 1 98.88 112 VAL B CA 1
ATOM 1994 C C . VAL B 1 112 ? -1.445 22.344 0.116 1 98.88 112 VAL B C 1
ATOM 1996 O O . VAL B 1 112 ? -1.451 21.375 0.877 1 98.88 112 VAL B O 1
ATOM 1999 N N . TYR B 1 113 ? -2.455 22.75 -0.599 1 98.75 113 TYR B N 1
ATOM 2000 C CA . TYR B 1 113 ? -3.627 21.891 -0.767 1 98.75 113 TYR B CA 1
ATOM 2001 C C . TYR B 1 113 ? -3.664 21.297 -2.164 1 98.75 113 TYR B C 1
ATOM 2003 O O . TYR B 1 113 ? -3.625 22.016 -3.162 1 98.75 113 TYR B O 1
ATOM 2011 N N . LEU B 1 114 ? -3.73 19.969 -2.285 1 98.56 114 LEU B N 1
ATOM 2012 C CA . LEU B 1 114 ? -3.715 19.266 -3.561 1 98.56 114 LEU B CA 1
ATOM 2013 C C . LEU B 1 114 ? -5.098 18.719 -3.9 1 98.56 114 LEU B C 1
ATOM 2015 O O . LEU B 1 114 ? -5.824 18.266 -3.014 1 98.56 114 LEU B O 1
ATOM 2019 N N . PRO B 1 115 ? -5.438 18.719 -5.184 1 97.69 115 PRO B N 1
ATOM 2020 C CA . PRO B 1 115 ? -6.703 18.094 -5.566 1 97.69 115 PRO B CA 1
ATOM 2021 C C . PRO B 1 115 ? -6.77 16.609 -5.184 1 97.69 115 PRO B C 1
ATOM 2023 O O . PRO B 1 115 ? -5.781 15.883 -5.344 1 97.69 115 PRO B O 1
ATOM 2026 N N . ARG B 1 116 ? -7.91 16.219 -4.684 1 96.56 116 ARG B N 1
ATOM 2027 C CA . ARG B 1 116 ? -8.133 14.805 -4.391 1 96.56 116 ARG B CA 1
ATOM 2028 C C . ARG B 1 116 ? -8.422 14.016 -5.668 1 96.56 116 ARG B C 1
ATOM 2030 O O . ARG B 1 116 ? -8.602 14.609 -6.734 1 96.56 116 ARG B O 1
ATOM 2037 N N . THR B 1 117 ? -8.375 12.758 -5.551 1 96.38 117 THR B N 1
ATOM 2038 C CA . THR B 1 117 ? -8.727 11.883 -6.664 1 96.38 117 THR B CA 1
ATOM 2039 C C . THR B 1 117 ? -10.227 11.633 -6.707 1 96.38 117 THR B C 1
ATOM 2041 O O . THR B 1 117 ? -10.82 11.188 -5.719 1 96.38 117 THR B O 1
ATOM 2044 N N . ASP B 1 118 ? -10.766 11.945 -7.828 1 93 118 ASP B N 1
ATOM 2045 C CA . ASP B 1 118 ? -12.219 11.828 -7.965 1 93 118 ASP B CA 1
ATOM 2046 C C . ASP B 1 118 ? -12.648 10.359 -8.023 1 93 118 ASP B C 1
ATOM 2048 O O . ASP B 1 118 ? -11.953 9.531 -8.617 1 93 118 ASP B O 1
ATOM 2052 N N . GLY B 1 119 ? -13.828 10.141 -7.434 1 92.75 119 GLY B N 1
ATOM 2053 C CA . GLY B 1 119 ? -14.492 8.859 -7.629 1 92.75 119 GLY B CA 1
ATOM 2054 C C . GLY B 1 119 ? -13.984 7.777 -6.699 1 92.75 119 GLY B C 1
ATOM 2055 O O . GLY B 1 119 ? -14.312 6.602 -6.867 1 92.75 119 GLY B O 1
ATOM 2056 N N . ILE B 1 120 ? -13.078 8.18 -5.77 1 95.31 120 ILE B N 1
ATOM 2057 C CA . ILE B 1 120 ? -12.594 7.148 -4.863 1 95.31 120 ILE B CA 1
ATOM 2058 C C . ILE B 1 120 ? -12.367 7.746 -3.477 1 95.31 120 ILE B C 1
ATOM 2060 O O . ILE B 1 120 ? -11.836 8.859 -3.35 1 95.31 120 ILE B O 1
ATOM 2064 N N . SER B 1 121 ? -12.82 7.129 -2.494 1 95.81 121 SER B N 1
ATOM 2065 C CA . SER B 1 121 ? -12.664 7.453 -1.081 1 95.81 121 SER B CA 1
ATOM 2066 C C . SER B 1 121 ? -13 6.258 -0.195 1 95.81 121 SER B C 1
ATOM 2068 O O . SER B 1 121 ? -13.68 5.328 -0.633 1 95.81 121 SER B O 1
ATOM 2070 N N . THR B 1 122 ? -12.484 6.273 0.982 1 96.56 122 THR B N 1
ATOM 2071 C CA . THR B 1 122 ? -12.805 5.215 1.932 1 96.56 122 THR B CA 1
ATOM 2072 C C . THR B 1 122 ? -14.312 5.125 2.15 1 96.56 122 THR B C 1
ATOM 2074 O O . THR B 1 122 ? -14.875 4.027 2.184 1 96.56 122 THR B O 1
ATOM 2077 N N . THR B 1 123 ? -14.969 6.262 2.318 1 94.94 123 THR B N 1
ATOM 2078 C CA . THR B 1 123 ? -16.422 6.305 2.494 1 94.94 123 THR B CA 1
ATOM 2079 C C . THR B 1 123 ? -17.125 5.641 1.318 1 94.94 123 THR B C 1
ATOM 2081 O O . THR B 1 123 ? -18.047 4.852 1.512 1 94.94 123 THR B O 1
ATOM 2084 N N . LYS B 1 124 ? -16.719 5.977 0.12 1 95.5 124 LYS B N 1
ATOM 2085 C CA . LYS B 1 124 ? -17.312 5.379 -1.071 1 95.5 124 LYS B CA 1
ATOM 2086 C C . LYS B 1 124 ? -17.125 3.863 -1.075 1 95.5 124 LYS B C 1
ATOM 2088 O O . LYS B 1 124 ? -18.047 3.121 -1.428 1 95.5 124 LYS B O 1
ATOM 2093 N N . ILE B 1 125 ? -15.914 3.365 -0.727 1 96.12 125 ILE B N 1
ATOM 2094 C CA . ILE B 1 125 ? -15.625 1.937 -0.673 1 96.12 125 ILE B CA 1
ATOM 2095 C C . ILE B 1 125 ? -16.594 1.251 0.29 1 96.12 125 ILE B C 1
ATOM 2097 O O . ILE B 1 125 ? -17.219 0.252 -0.062 1 96.12 125 ILE B O 1
ATOM 2101 N N . LYS B 1 126 ? -16.688 1.832 1.455 1 94.94 126 LYS B N 1
ATOM 2102 C CA . LYS B 1 126 ? -17.578 1.279 2.475 1 94.94 126 LYS B CA 1
ATOM 2103 C C . LYS B 1 126 ? -19.031 1.256 1.988 1 94.94 126 LYS B C 1
ATOM 2105 O O . LYS B 1 126 ? -19.734 0.262 2.17 1 94.94 126 LYS B O 1
ATOM 2110 N N . ASP B 1 127 ? -19.438 2.314 1.363 1 94.31 127 ASP B N 1
ATOM 2111 C CA . ASP B 1 127 ? -20.812 2.422 0.866 1 94.31 127 ASP B CA 1
ATOM 2112 C C . ASP B 1 127 ? -21.078 1.399 -0.237 1 94.31 127 ASP B C 1
ATOM 2114 O O . ASP B 1 127 ? -22.141 0.776 -0.271 1 94.31 127 ASP B O 1
ATOM 2118 N N . ASP B 1 128 ? -20.109 1.25 -1.129 1 93.94 128 ASP B N 1
ATOM 2119 C CA . ASP B 1 128 ? -20.25 0.348 -2.266 1 93.94 128 ASP B CA 1
ATOM 2120 C C . ASP B 1 128 ? -20.297 -1.109 -1.81 1 93.94 128 ASP B C 1
ATOM 2122 O O . ASP B 1 128 ? -20.969 -1.94 -2.426 1 93.94 128 ASP B O 1
ATOM 2126 N N . LEU B 1 129 ? -19.484 -1.388 -0.788 1 92.19 129 LEU B N 1
ATOM 2127 C CA . LEU B 1 129 ? -19.406 -2.77 -0.325 1 92.19 129 LEU B CA 1
ATOM 2128 C C . LEU B 1 129 ? -20.578 -3.113 0.572 1 92.19 129 LEU B C 1
ATOM 2130 O O . LEU B 1 129 ? -20.875 -4.293 0.794 1 92.19 129 LEU B O 1
ATOM 2134 N N . HIS B 1 130 ? -21.234 -2.174 1.108 1 83.44 130 HIS B N 1
ATOM 2135 C CA . HIS B 1 130 ? -22.453 -2.365 1.88 1 83.44 130 HIS B CA 1
ATOM 2136 C C . HIS B 1 130 ? -23.625 -2.75 0.977 1 83.44 130 HIS B C 1
ATOM 2138 O O . HIS B 1 130 ? -24.562 -3.414 1.419 1 83.44 130 HIS B O 1
ATOM 2144 N N . LYS B 1 131 ? -23.766 -2.555 -0.286 1 65.62 131 LYS B N 1
ATOM 2145 C CA . LYS B 1 131 ? -24.891 -2.838 -1.181 1 65.62 131 LYS B CA 1
ATOM 2146 C C . LYS B 1 131 ? -24.75 -4.223 -1.812 1 65.62 131 LYS B C 1
ATOM 2148 O O . LYS B 1 131 ? -25.734 -4.945 -1.957 1 65.62 131 LYS B O 1
#

Organism: NCBI:txid445974